Protein AF-Q44945-F1 (afdb_monomer_lite)

pLDDT: mean 70.57, std 21.43, range [31.69, 97.5]

Sequence (206 aa):
DLELIQFEILVESLKEILAEKSEINQLKSDLINYLQINDFEDQFKNSFKLIPKHTFDVKNEQIVSCYQDGIPQIVDIPIWWQGKPHSFGGMHTIIDDDAILEFQYDTKAIIIVLKNKSSTSIVINESHKDKYIYLQIDAEIRHSSSTEDHNKKFYLKFEKSSAKMLIASFSSQNMPTLRTPIYNGWYYVGSGKLSGGELMPILNKV

Foldseek 3Di:
DVVVVVLVVVVVVVVVPVVDDPCVVVVVVVVVVPPPPVQVCVVLVVQVVPAPPPQADPVVRFGWAAAPPGDIDTDPAYPVSVVDRSNADEEEEAECEQEDECVNFPSYAYEYEDQADQEHEYEDECVLEQHKDFGHYKYWQAQHDPNGDQKYWYWYFYPPFPDIDTQDIGGNYPDHTDIGTSGGTMWGWYWDADPVRTIGTDTHHD

Organism: Borreliella burgdorferi (NCBI:txid139)

Structure (mmCIF, N/CA/C/O backbone):
data_AF-Q44945-F1
#
_entry.id   AF-Q44945-F1
#
loop_
_atom_site.group_PDB
_atom_site.id
_atom_site.type_symbol
_atom_site.label_atom_id
_atom_site.label_alt_id
_atom_site.label_comp_id
_atom_site.label_asym_id
_atom_site.label_entity_id
_atom_site.label_seq_id
_atom_site.pdbx_PDB_ins_code
_atom_site.Cartn_x
_atom_site.Cartn_y
_atom_site.Cartn_z
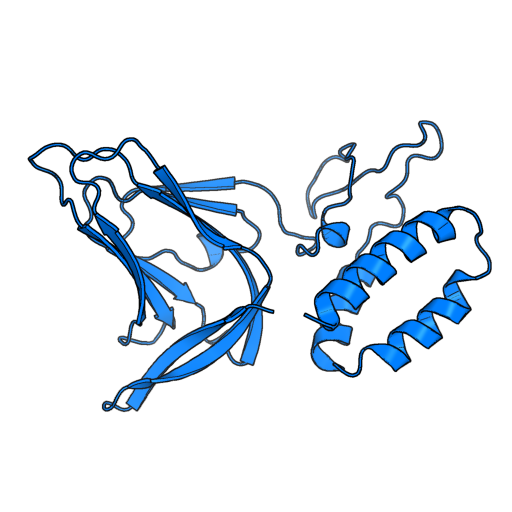_atom_site.occupancy
_atom_site.B_iso_or_equiv
_atom_site.auth_seq_id
_atom_site.auth_comp_id
_atom_site.auth_asym_id
_atom_site.auth_atom_id
_atom_site.pdbx_PDB_model_num
ATOM 1 N N . ASP A 1 1 ? -18.312 -13.767 -1.829 1.00 46.91 1 ASP A N 1
ATOM 2 C CA . ASP A 1 1 ? -19.402 -13.514 -2.802 1.00 46.91 1 ASP A CA 1
ATOM 3 C C . ASP A 1 1 ? -20.761 -13.191 -2.195 1.00 46.91 1 ASP A C 1
ATOM 5 O O . ASP A 1 1 ? -21.424 -12.313 -2.726 1.00 46.91 1 ASP A O 1
ATOM 9 N N . LEU A 1 2 ? -21.173 -13.799 -1.075 1.00 31.69 2 LEU A N 1
ATOM 10 C CA . LEU A 1 2 ? -22.412 -13.415 -0.374 1.00 31.69 2 LEU A CA 1
ATOM 11 C C . LEU A 1 2 ? -22.344 -11.994 0.229 1.00 31.69 2 LEU A C 1
ATOM 13 O O . LEU A 1 2 ? -23.310 -11.244 0.162 1.00 31.69 2 LEU A O 1
ATOM 17 N N . GLU A 1 3 ? -21.181 -11.610 0.757 1.00 38.91 3 GLU A N 1
ATOM 18 C CA . GLU A 1 3 ? -20.931 -10.300 1.385 1.00 38.91 3 GLU A CA 1
ATOM 19 C C . GLU A 1 3 ? -20.969 -9.140 0.379 1.00 38.91 3 GLU A C 1
ATOM 21 O O . GLU A 1 3 ? -21.424 -8.047 0.702 1.00 38.91 3 GLU A O 1
ATOM 26 N N . LEU A 1 4 ? -20.558 -9.389 -0.870 1.00 37.72 4 LEU A N 1
ATOM 27 C CA . LEU A 1 4 ? -20.591 -8.392 -1.942 1.00 37.72 4 LEU A CA 1
ATOM 28 C C . LEU A 1 4 ? -22.036 -8.096 -2.371 1.00 37.72 4 LEU A C 1
ATOM 30 O O . LEU A 1 4 ? -22.420 -6.941 -2.511 1.00 37.72 4 LEU A O 1
ATOM 34 N N . ILE A 1 5 ? -22.856 -9.145 -2.481 1.00 39.12 5 ILE A N 1
ATOM 35 C CA . ILE A 1 5 ? -24.295 -9.035 -2.753 1.00 39.12 5 ILE A CA 1
ATOM 36 C C . ILE A 1 5 ? -25.001 -8.314 -1.594 1.00 39.12 5 ILE A C 1
ATOM 38 O O . ILE A 1 5 ? -25.858 -7.466 -1.823 1.00 39.12 5 ILE A O 1
ATOM 42 N N . GLN A 1 6 ? -24.617 -8.597 -0.346 1.00 39.69 6 GLN A N 1
ATOM 43 C CA . GLN A 1 6 ? -25.146 -7.899 0.831 1.00 39.69 6 GLN A CA 1
ATOM 44 C C . GLN A 1 6 ? -24.761 -6.412 0.851 1.00 39.69 6 GLN A C 1
ATOM 46 O O . GLN A 1 6 ? -25.576 -5.577 1.241 1.00 39.69 6 GLN A O 1
ATOM 51 N N . PHE A 1 7 ? -23.557 -6.066 0.387 1.00 43.78 7 PHE A N 1
ATOM 52 C CA . PHE A 1 7 ? -23.105 -4.682 0.263 1.00 43.78 7 PHE A CA 1
ATOM 53 C C . PHE A 1 7 ? -23.825 -3.925 -0.863 1.00 43.78 7 PHE A C 1
ATOM 55 O O . PHE A 1 7 ? -24.234 -2.783 -0.672 1.00 43.78 7 PHE A O 1
ATOM 62 N N . GLU A 1 8 ? -24.041 -4.553 -2.019 1.00 41.50 8 GLU A N 1
ATOM 63 C CA . GLU A 1 8 ? -24.799 -3.945 -3.121 1.00 41.50 8 GLU A CA 1
ATOM 64 C C . GLU A 1 8 ? -26.272 -3.724 -2.750 1.00 41.50 8 GLU A C 1
ATOM 66 O O . GLU A 1 8 ? -26.811 -2.647 -3.001 1.00 41.50 8 GLU A O 1
ATOM 71 N N . ILE A 1 9 ? -26.897 -4.689 -2.063 1.00 43.78 9 ILE A N 1
ATOM 72 C CA . ILE A 1 9 ? -28.254 -4.543 -1.517 1.00 43.78 9 ILE A CA 1
ATOM 73 C C . ILE A 1 9 ? -28.304 -3.391 -0.505 1.00 43.78 9 ILE A C 1
ATOM 75 O O . ILE A 1 9 ? -29.214 -2.571 -0.564 1.00 43.78 9 ILE A O 1
ATOM 79 N N . LEU A 1 10 ? -27.303 -3.269 0.376 1.00 46.97 10 LEU A N 1
ATOM 80 C CA . LEU A 1 10 ? -27.202 -2.164 1.332 1.00 46.97 10 LEU A CA 1
ATOM 81 C C . LEU A 1 10 ? -27.137 -0.797 0.634 1.00 46.97 10 LEU A C 1
ATOM 83 O O . LEU A 1 10 ? -27.806 0.144 1.058 1.00 46.97 10 LEU A O 1
ATOM 87 N N . VAL A 1 11 ? -26.347 -0.681 -0.434 1.00 45.44 11 VAL A N 1
ATOM 88 C CA . VAL A 1 11 ? -26.201 0.561 -1.206 1.00 45.44 11 VAL A CA 1
ATOM 89 C C . VAL A 1 11 ? -27.502 0.935 -1.920 1.00 45.44 11 VAL A C 1
ATOM 91 O O . VAL A 1 11 ? -27.881 2.105 -1.891 1.00 45.44 11 VAL A O 1
ATOM 94 N N . GLU A 1 12 ? -28.206 -0.024 -2.523 1.00 45.00 12 GLU A N 1
ATOM 95 C CA . GLU A 1 12 ? -29.500 0.230 -3.174 1.00 45.00 12 GLU A CA 1
ATOM 96 C C . GLU A 1 12 ? -30.602 0.574 -2.163 1.00 45.00 12 GLU A C 1
ATOM 98 O O . GLU A 1 12 ? -31.330 1.547 -2.359 1.00 45.00 12 GLU A O 1
ATOM 103 N N . SER A 1 13 ? -30.662 -0.114 -1.019 1.00 40.03 13 SER A N 1
ATOM 104 C CA . SER A 1 13 ? -31.603 0.236 0.051 1.00 40.03 13 SER A CA 1
ATOM 105 C C . SER A 1 13 ? -31.338 1.639 0.608 1.00 40.03 13 SER A C 1
ATOM 107 O O . SER A 1 13 ? -32.273 2.397 0.840 1.00 40.03 13 SER A O 1
ATOM 109 N N . LEU A 1 14 ? -30.075 2.052 0.761 1.00 44.97 14 LEU A N 1
ATOM 110 C CA . LEU A 1 14 ? -29.730 3.409 1.207 1.00 44.97 14 LEU A CA 1
ATOM 111 C C . LEU A 1 14 ? -30.154 4.506 0.213 1.00 44.97 14 LEU A C 1
ATOM 113 O O . LEU A 1 14 ? -30.437 5.626 0.644 1.00 44.97 14 LEU A O 1
ATOM 117 N N . LYS A 1 15 ? -30.222 4.201 -1.092 1.00 44.22 15 LYS A N 1
ATOM 118 C CA . LYS A 1 15 ? -30.712 5.131 -2.126 1.00 44.22 15 LYS A CA 1
ATOM 119 C C . LYS A 1 15 ? -32.222 5.346 -2.039 1.00 44.22 15 LYS A C 1
ATOM 121 O O . LYS A 1 15 ? -32.659 6.488 -2.146 1.00 44.22 15 LYS A O 1
ATOM 126 N N . GLU A 1 16 ? -33.000 4.290 -1.805 1.00 38.25 16 GLU A N 1
ATOM 127 C CA . GLU A 1 16 ? -34.451 4.401 -1.573 1.00 38.25 16 GLU A CA 1
ATOM 128 C C . GLU A 1 16 ? -34.771 5.146 -0.260 1.00 38.25 16 GLU A C 1
ATOM 130 O O . GLU A 1 16 ? -35.713 5.934 -0.201 1.00 38.25 16 GLU A O 1
ATOM 135 N N . ILE A 1 17 ? -33.941 4.981 0.775 1.00 40.28 17 ILE A N 1
ATOM 136 C CA . ILE A 1 17 ? -34.159 5.515 2.136 1.00 40.28 17 ILE A CA 1
ATOM 137 C C . ILE A 1 17 ? -33.927 7.030 2.270 1.00 40.28 17 ILE A C 1
ATOM 139 O O . ILE A 1 17 ? -34.482 7.663 3.172 1.00 40.28 17 ILE A O 1
ATOM 143 N N . LEU A 1 18 ? -33.160 7.663 1.377 1.00 44.12 18 LEU A N 1
ATOM 144 C CA . LEU A 1 18 ? -33.017 9.128 1.365 1.00 44.12 18 LEU A CA 1
ATOM 145 C C . LEU A 1 18 ? -34.342 9.869 1.084 1.00 44.12 18 LEU A C 1
ATOM 147 O O . LEU A 1 18 ? -34.392 11.090 1.242 1.00 44.12 18 LEU A O 1
ATOM 151 N N . ALA A 1 19 ? -35.4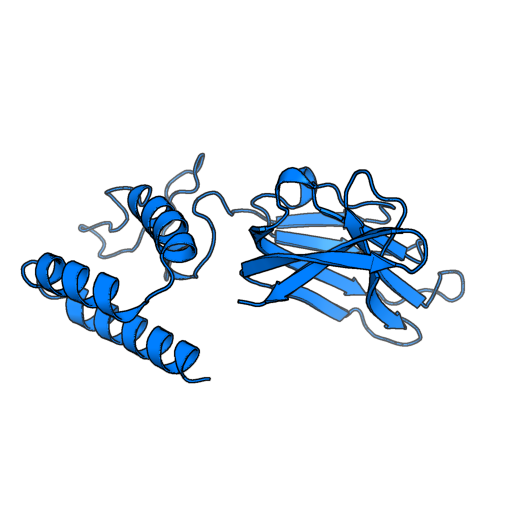10 9.147 0.731 1.00 44.66 19 ALA A N 1
ATOM 152 C CA . ALA A 1 19 ? -36.743 9.701 0.560 1.00 44.66 19 ALA A CA 1
ATOM 153 C C . ALA A 1 19 ? -37.463 10.031 1.887 1.00 44.66 19 ALA A C 1
ATOM 155 O O . ALA A 1 19 ? -38.164 11.041 1.920 1.00 44.66 19 ALA A O 1
ATOM 156 N N . GLU A 1 20 ? -37.298 9.281 2.995 1.00 43.31 20 GLU A N 1
ATOM 157 C CA . GLU A 1 20 ? -38.118 9.510 4.205 1.00 43.31 20 GLU A CA 1
ATOM 158 C C . GLU A 1 20 ? -37.404 9.297 5.562 1.00 43.31 20 GLU A C 1
ATOM 160 O O . GLU A 1 20 ? -36.807 8.276 5.890 1.00 43.31 20 GLU A O 1
ATOM 165 N N . LYS A 1 21 ? -37.505 10.319 6.419 1.00 48.00 21 LYS A N 1
ATOM 166 C CA . LYS A 1 21 ? -36.660 10.575 7.604 1.00 48.00 21 LYS A CA 1
ATOM 167 C C . LYS A 1 21 ? -36.912 9.673 8.829 1.00 48.00 21 LYS A C 1
ATOM 169 O O . LYS A 1 21 ? -36.169 9.781 9.803 1.00 48.00 21 LYS A O 1
ATOM 174 N N . SER A 1 22 ? -37.969 8.854 8.842 1.00 46.38 22 SER A N 1
ATOM 175 C CA . SER A 1 22 ? -38.450 8.170 10.063 1.00 46.38 22 SER A CA 1
ATOM 176 C C . SER A 1 22 ? -37.987 6.713 10.221 1.00 46.38 22 SER A C 1
ATOM 178 O O . SER A 1 22 ? -37.923 6.216 11.344 1.00 46.38 22 SER A O 1
ATOM 180 N N . GLU A 1 23 ? -37.544 6.065 9.142 1.00 47.75 23 GLU A N 1
ATOM 181 C CA . GLU A 1 23 ? -37.146 4.645 9.131 1.00 47.75 23 GLU A CA 1
ATOM 182 C C . GLU A 1 23 ? -35.669 4.416 9.512 1.00 47.75 23 GLU A C 1
ATOM 184 O O . GLU A 1 23 ? -35.261 3.314 9.880 1.00 47.75 23 GLU A O 1
ATOM 189 N N . ILE A 1 24 ? -34.869 5.489 9.531 1.00 45.22 24 ILE A N 1
ATOM 190 C CA . ILE A 1 24 ? -33.411 5.473 9.743 1.00 45.22 24 ILE A CA 1
ATOM 191 C C . ILE A 1 24 ? -33.006 4.836 11.082 1.00 45.22 24 ILE A C 1
ATOM 193 O O . ILE A 1 24 ? -31.988 4.150 11.159 1.00 45.22 24 ILE A O 1
ATOM 197 N N . ASN A 1 25 ? -33.771 5.054 12.155 1.00 43.69 25 ASN A N 1
ATOM 198 C CA . ASN A 1 25 ? -33.395 4.561 13.486 1.00 43.69 25 ASN A CA 1
ATOM 199 C C . ASN A 1 25 ? -33.701 3.070 13.684 1.00 43.69 25 ASN A C 1
ATOM 201 O O . ASN A 1 25 ? -32.955 2.399 14.395 1.00 43.69 25 ASN A O 1
ATOM 205 N N . GLN A 1 26 ? -34.751 2.557 13.039 1.00 46.88 26 GLN A N 1
ATOM 206 C CA . GLN A 1 26 ? -35.113 1.140 13.087 1.00 46.88 26 GLN A CA 1
ATOM 207 C C . GLN A 1 26 ? -34.113 0.320 12.260 1.00 46.88 26 GLN A C 1
ATOM 209 O O . GLN A 1 26 ? -33.515 -0.631 12.755 1.00 46.88 26 GLN A O 1
ATOM 214 N N . LEU A 1 27 ? -33.800 0.802 11.056 1.00 44.12 27 LEU A N 1
ATOM 215 C CA . LEU A 1 27 ? -32.868 0.148 10.142 1.00 44.12 27 LEU A CA 1
ATOM 216 C C . LEU A 1 27 ? -31.423 0.148 10.664 1.00 44.12 27 LEU A C 1
ATOM 218 O O . LEU A 1 27 ? -30.682 -0.813 10.474 1.00 44.12 27 LEU A O 1
ATOM 222 N N . LYS A 1 28 ? -31.024 1.198 11.395 1.00 42.94 28 LYS A N 1
ATOM 223 C CA . LYS A 1 28 ? -29.736 1.248 12.103 1.00 42.94 28 LYS A CA 1
ATOM 224 C C . LYS A 1 28 ? -29.620 0.152 13.165 1.00 42.94 28 LYS A C 1
ATOM 226 O O . LYS A 1 28 ? -28.525 -0.350 13.374 1.00 42.94 28 LYS A O 1
ATOM 231 N N . SER A 1 29 ? -30.721 -0.230 13.812 1.00 47.56 29 SER A N 1
ATOM 232 C CA . SER A 1 29 ? -30.749 -1.351 14.756 1.00 47.56 29 SER A CA 1
ATOM 233 C C . SER A 1 29 ? -30.653 -2.705 14.042 1.00 47.56 29 SER A C 1
ATOM 235 O O . SER A 1 29 ? -29.992 -3.613 14.540 1.00 47.56 29 SER A O 1
ATOM 237 N N . ASP A 1 30 ? -31.268 -2.830 12.867 1.00 45.78 30 ASP A N 1
ATOM 238 C CA . ASP A 1 30 ? -31.318 -4.085 12.109 1.00 45.78 30 ASP A CA 1
ATOM 239 C C . ASP A 1 30 ? -30.000 -4.377 11.371 1.00 45.78 30 ASP A C 1
ATOM 241 O O . ASP A 1 30 ? -29.534 -5.516 11.358 1.00 45.78 30 ASP A O 1
ATOM 245 N N . LEU A 1 31 ? -29.326 -3.339 10.861 1.00 42.50 31 LEU A N 1
ATOM 246 C CA . LEU A 1 31 ? -27.991 -3.431 10.254 1.00 42.50 31 LEU A CA 1
ATOM 247 C C . LEU A 1 31 ? -26.907 -3.868 11.241 1.00 42.50 31 LEU A C 1
ATOM 249 O O . LEU A 1 31 ? -26.040 -4.665 10.889 1.00 42.50 31 LEU A O 1
ATOM 253 N N . ILE A 1 32 ? -26.984 -3.376 12.481 1.00 43.00 32 ILE A N 1
ATOM 254 C CA . ILE A 1 32 ? -26.061 -3.750 13.562 1.00 43.00 32 ILE A CA 1
ATOM 255 C C . ILE A 1 32 ? -26.173 -5.246 13.881 1.00 43.00 32 ILE A C 1
ATOM 257 O O . ILE A 1 32 ? -25.176 -5.912 14.146 1.00 43.00 32 ILE A O 1
ATOM 261 N N . ASN A 1 33 ? -27.382 -5.803 13.802 1.00 45.22 33 ASN A N 1
ATOM 262 C CA . ASN A 1 33 ? -27.612 -7.219 14.078 1.00 45.22 33 ASN A CA 1
ATOM 263 C C . ASN A 1 33 ? -27.180 -8.147 12.930 1.00 45.22 33 ASN A C 1
ATOM 265 O O . ASN A 1 33 ? -26.868 -9.310 13.186 1.00 45.22 33 ASN A O 1
ATOM 269 N N . TYR A 1 34 ? -27.151 -7.664 11.683 1.00 40.25 34 TYR A N 1
ATOM 270 C CA . TYR A 1 34 ? -26.884 -8.502 10.507 1.00 40.25 34 TYR A CA 1
ATOM 271 C C . TYR A 1 34 ? -25.389 -8.721 10.224 1.00 40.25 34 TYR A C 1
ATOM 273 O O . TYR A 1 34 ? -25.026 -9.729 9.623 1.00 40.25 34 TYR A O 1
ATOM 281 N N . LEU A 1 35 ? -24.519 -7.797 10.648 1.00 41.28 35 LEU A N 1
ATOM 282 C CA . LEU A 1 35 ? -23.123 -7.764 10.200 1.00 41.28 35 LEU A CA 1
ATOM 283 C C . LEU A 1 35 ? -22.114 -8.523 11.074 1.00 41.28 35 LEU A C 1
ATOM 285 O O . LEU A 1 35 ? -20.990 -8.635 10.620 1.00 41.28 35 LEU A O 1
ATOM 289 N N . GLN A 1 36 ? -22.459 -9.035 12.268 1.00 45.59 36 GLN A N 1
ATOM 290 C CA . GLN A 1 36 ? -21.619 -9.860 13.185 1.00 45.59 36 GLN A CA 1
ATOM 291 C C . GLN A 1 36 ? -20.068 -9.719 13.098 1.00 45.59 36 GLN A C 1
ATOM 293 O O . GLN A 1 36 ? -19.338 -10.693 13.273 1.00 45.59 36 GLN A O 1
ATOM 298 N N . ILE A 1 37 ? -19.521 -8.519 12.880 1.00 44.25 37 ILE A N 1
ATOM 2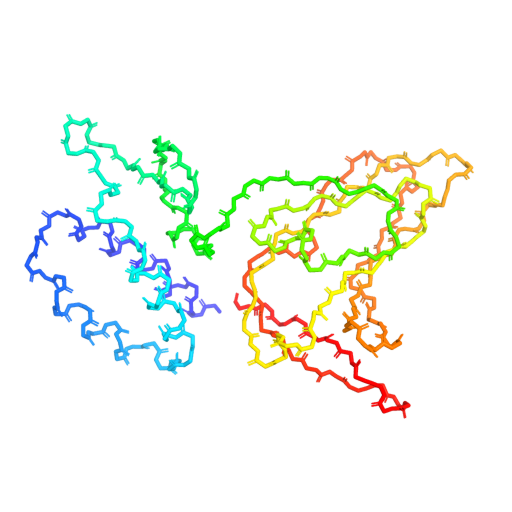99 C CA . ILE A 1 37 ? -18.073 -8.249 12.837 1.00 44.25 37 ILE A CA 1
ATOM 300 C C . ILE A 1 37 ? -17.815 -7.056 13.757 1.00 44.25 37 ILE A C 1
ATOM 302 O O . ILE A 1 37 ? -17.580 -5.940 13.305 1.00 44.25 37 ILE A O 1
ATOM 306 N N . ASN A 1 38 ? -17.902 -7.283 15.068 1.00 42.97 38 ASN A N 1
ATOM 307 C CA . ASN A 1 38 ? -17.909 -6.220 16.083 1.00 42.97 38 ASN A CA 1
ATOM 308 C C . ASN A 1 38 ? -16.714 -5.237 15.970 1.00 42.97 38 ASN A C 1
ATOM 310 O O . ASN A 1 38 ? -16.887 -4.042 16.191 1.00 42.97 38 ASN A O 1
ATOM 314 N N . ASP A 1 39 ? -15.529 -5.697 15.547 1.00 44.22 39 ASP A N 1
ATOM 315 C CA . ASP A 1 39 ? -14.329 -4.844 15.438 1.00 44.22 39 ASP A CA 1
ATOM 316 C C . ASP A 1 39 ? -14.271 -3.994 14.154 1.00 44.22 39 ASP A C 1
ATOM 318 O O . ASP A 1 39 ? -13.845 -2.835 14.190 1.00 44.22 39 ASP A O 1
ATOM 322 N N . PHE A 1 40 ? -14.717 -4.538 13.013 1.00 44.28 40 PHE A N 1
ATOM 323 C CA . PHE A 1 40 ? -14.882 -3.751 11.782 1.00 44.28 40 PHE A CA 1
ATOM 324 C C . PHE A 1 40 ? -16.012 -2.744 11.967 1.00 44.28 40 PHE A C 1
ATOM 326 O O . PHE A 1 40 ? -15.904 -1.595 11.553 1.00 44.28 40 PHE A O 1
ATOM 333 N N . GLU A 1 41 ? -17.072 -3.163 12.651 1.00 42.00 41 GLU A N 1
ATOM 334 C CA . GLU A 1 41 ? -18.252 -2.361 12.893 1.00 42.00 41 GLU A CA 1
ATOM 335 C C . GLU A 1 41 ? -17.939 -1.117 13.731 1.00 42.00 41 GLU A C 1
ATOM 337 O O . GLU A 1 41 ? -18.412 -0.042 13.384 1.00 42.00 41 GLU A O 1
ATOM 342 N N . ASP A 1 42 ? -17.095 -1.193 14.761 1.00 46.59 42 ASP A N 1
ATOM 343 C CA . ASP A 1 42 ? -16.721 -0.015 15.554 1.00 46.59 42 ASP A CA 1
ATOM 344 C C . ASP A 1 42 ? -15.825 0.971 14.788 1.00 46.59 42 ASP A C 1
ATOM 346 O O . ASP A 1 42 ? -16.015 2.188 14.891 1.00 46.59 42 ASP A O 1
ATOM 350 N N . GLN A 1 43 ? -14.888 0.490 13.967 1.00 47.22 43 GLN A N 1
ATOM 351 C CA . GLN A 1 43 ? -14.041 1.355 13.130 1.00 47.22 43 GLN A CA 1
ATOM 352 C C . GLN A 1 43 ? -14.821 1.964 11.954 1.00 47.22 43 GLN A C 1
ATOM 354 O O . GLN A 1 43 ? -14.690 3.159 11.663 1.00 47.22 43 GLN A O 1
ATOM 359 N N . PHE A 1 44 ? -15.701 1.178 11.335 1.00 45.66 44 PHE A N 1
ATOM 360 C CA . PHE A 1 44 ? -16.630 1.621 10.301 1.00 45.66 44 PHE A CA 1
ATOM 361 C C . PHE A 1 44 ? -17.646 2.623 10.875 1.00 45.66 44 PHE A C 1
ATOM 363 O O . PHE A 1 44 ? -17.770 3.737 10.368 1.00 45.66 44 PHE A O 1
ATOM 370 N N . LYS A 1 45 ? -18.289 2.322 12.014 1.00 41.78 45 LYS A N 1
ATOM 371 C CA . LYS A 1 45 ? -19.189 3.244 12.737 1.00 41.78 45 LYS A CA 1
ATOM 372 C C . LYS A 1 45 ? -18.476 4.526 13.148 1.00 41.78 45 LYS A C 1
ATOM 374 O O . LYS A 1 45 ? -19.070 5.596 13.040 1.00 41.78 45 LYS A O 1
ATOM 379 N N . ASN A 1 46 ? -17.232 4.460 13.622 1.00 44.81 46 ASN A N 1
ATOM 380 C CA . ASN A 1 46 ? -16.470 5.657 13.985 1.00 44.81 46 ASN A CA 1
ATOM 381 C C . ASN A 1 46 ? -16.104 6.499 12.754 1.00 44.81 46 ASN A C 1
ATOM 383 O O . ASN A 1 46 ? -16.153 7.725 12.838 1.00 44.81 46 ASN A O 1
ATOM 387 N N . SER A 1 47 ? -15.866 5.870 11.600 1.00 39.97 47 SER A N 1
ATOM 388 C CA . SER A 1 47 ? -15.714 6.573 10.318 1.00 39.97 47 SER A CA 1
ATOM 389 C C . SER A 1 47 ? -17.014 7.279 9.898 1.00 39.97 47 SER A C 1
ATOM 391 O O . SER A 1 47 ? -16.973 8.415 9.431 1.00 39.97 47 SER A O 1
ATOM 393 N N . PHE A 1 48 ? -18.180 6.671 10.159 1.00 38.50 48 PHE A N 1
ATOM 394 C CA . PHE A 1 48 ? -19.497 7.278 9.909 1.00 38.50 48 PHE A CA 1
ATOM 395 C C . PHE A 1 48 ? -19.897 8.362 10.932 1.00 38.50 48 PHE A C 1
ATOM 397 O O . PHE A 1 48 ? -20.594 9.312 10.580 1.00 38.50 48 PHE A O 1
ATOM 404 N N . LYS A 1 49 ? -19.455 8.281 12.196 1.00 36.84 49 LYS A N 1
ATOM 405 C CA . LYS A 1 49 ? -19.691 9.332 13.215 1.00 36.84 49 LYS A CA 1
ATOM 406 C C . LYS A 1 49 ? -18.989 10.653 12.885 1.00 36.84 49 LYS A C 1
ATOM 408 O O . LYS A 1 49 ? -19.388 11.689 13.413 1.00 36.84 49 LYS A O 1
ATOM 413 N N . LEU A 1 50 ? -17.959 10.605 12.042 1.00 39.78 50 LEU A N 1
ATOM 414 C CA . LEU A 1 50 ? -17.207 11.767 11.573 1.00 39.78 50 LEU A CA 1
ATOM 415 C C . LEU A 1 50 ? -17.777 12.373 10.285 1.00 39.78 50 LEU A C 1
ATOM 417 O O . LEU A 1 50 ? -17.256 13.391 9.841 1.00 39.78 50 LEU A O 1
ATOM 421 N N . ILE A 1 51 ? -18.845 11.799 9.710 1.00 43.69 51 ILE A N 1
ATOM 422 C CA . ILE A 1 51 ? -19.532 12.389 8.557 1.00 43.69 51 ILE A CA 1
ATOM 423 C C . ILE A 1 51 ? -19.963 13.807 8.941 1.00 43.69 51 ILE A C 1
ATOM 425 O O . ILE A 1 51 ? -20.742 13.974 9.889 1.00 43.69 51 ILE A O 1
ATOM 429 N N . PRO A 1 52 ? -19.481 14.842 8.233 1.00 45.31 52 PRO A N 1
ATOM 430 C CA . PRO A 1 52 ? -19.914 16.201 8.486 1.00 45.31 52 PRO A CA 1
ATOM 431 C C . PRO A 1 52 ? -21.442 16.261 8.394 1.00 45.31 52 PRO A C 1
ATOM 433 O O . PRO A 1 52 ? -22.041 15.732 7.460 1.00 45.31 52 PRO A O 1
ATOM 436 N N . LYS A 1 53 ? -22.101 16.933 9.343 1.00 44.47 53 LYS A N 1
ATOM 437 C CA . LYS A 1 53 ? -23.572 17.086 9.372 1.00 44.47 53 LYS A CA 1
ATOM 438 C C . LYS A 1 53 ? -24.158 17.799 8.133 1.00 44.47 53 LYS A C 1
ATOM 440 O O . LYS A 1 53 ? -25.372 17.953 8.045 1.00 44.47 53 LYS A O 1
ATOM 445 N N . HIS A 1 54 ? -23.316 18.237 7.196 1.00 47.50 54 HIS A N 1
ATOM 446 C CA . HIS A 1 54 ? -23.646 19.077 6.046 1.00 47.50 54 HIS A CA 1
ATOM 447 C C . HIS A 1 54 ? -23.055 18.506 4.754 1.00 47.50 54 HIS A C 1
ATOM 449 O O . HIS A 1 54 ? -22.254 19.149 4.086 1.00 47.50 54 HIS A O 1
ATOM 455 N N . THR A 1 55 ? -23.421 17.270 4.431 1.00 50.66 55 THR A N 1
ATOM 456 C CA . THR A 1 55 ? -22.962 16.570 3.219 1.00 50.66 55 THR A CA 1
ATOM 457 C C . THR A 1 55 ? -23.966 16.633 2.079 1.00 50.66 55 THR A C 1
ATOM 459 O O . THR A 1 55 ? -23.765 16.026 1.034 1.00 50.66 55 THR A O 1
ATOM 462 N N . PHE A 1 56 ? -25.026 17.420 2.265 1.00 49.22 56 PHE A N 1
ATOM 463 C CA . PHE A 1 56 ? -26.038 17.703 1.265 1.00 49.22 56 PHE A CA 1
ATOM 464 C C . PHE A 1 56 ? -26.357 19.202 1.275 1.00 49.22 56 PHE A C 1
ATOM 466 O O . PHE A 1 56 ? -26.830 19.742 2.280 1.00 49.22 56 PHE A O 1
ATOM 473 N N . ASP A 1 57 ? -26.074 19.879 0.167 1.00 45.59 57 ASP A N 1
ATOM 474 C CA . ASP A 1 57 ? -26.558 21.223 -0.111 1.00 45.59 57 ASP A CA 1
ATOM 475 C C . ASP A 1 57 ? -28.026 21.132 -0.534 1.00 45.59 57 ASP A C 1
ATOM 477 O O . ASP A 1 57 ? -28.354 20.884 -1.693 1.00 45.59 57 ASP A O 1
ATOM 481 N N . VAL A 1 58 ? -28.915 21.353 0.434 1.00 47.94 58 VAL A N 1
ATOM 482 C CA . VAL A 1 58 ? -30.375 21.313 0.255 1.00 47.94 58 VAL A CA 1
ATOM 483 C C . VAL A 1 58 ? -30.857 22.323 -0.792 1.00 47.94 58 VAL A C 1
ATOM 485 O O . VAL A 1 58 ? -31.907 22.124 -1.391 1.00 47.94 58 VAL A O 1
ATOM 488 N N . LYS A 1 59 ? -30.119 23.417 -1.020 1.00 48.50 59 LYS A N 1
ATOM 489 C CA . LYS A 1 59 ? -30.540 24.480 -1.939 1.00 48.50 59 LYS A CA 1
ATOM 490 C C . LYS A 1 59 ? -30.293 24.111 -3.399 1.00 48.50 59 LYS A C 1
ATOM 492 O O . LYS A 1 59 ? -31.060 24.531 -4.260 1.00 48.50 59 LYS A O 1
ATOM 497 N N . ASN A 1 60 ? -29.222 23.368 -3.657 1.00 49.22 60 ASN A N 1
ATOM 498 C CA . ASN A 1 60 ? -28.812 22.967 -5.002 1.00 49.22 60 ASN A CA 1
ATOM 499 C C . ASN A 1 60 ? -29.004 21.463 -5.262 1.00 49.22 60 ASN A C 1
ATOM 501 O O . ASN A 1 60 ? -28.645 21.000 -6.339 1.00 49.22 60 ASN A O 1
ATOM 505 N N . GLU A 1 61 ? -29.546 20.721 -4.288 1.00 48.97 61 GLU A N 1
ATOM 506 C CA . GLU A 1 61 ? -29.735 19.262 -4.317 1.00 48.97 61 GLU A CA 1
ATOM 507 C C . GLU A 1 61 ? -28.436 18.491 -4.614 1.00 48.97 61 GLU A C 1
ATOM 509 O O . GLU A 1 61 ? -28.412 17.519 -5.364 1.00 48.97 61 GLU A O 1
ATOM 514 N N . GLN A 1 62 ? -27.324 18.942 -4.032 1.00 45.88 62 GLN A N 1
ATOM 515 C CA . GLN A 1 62 ? -25.987 18.425 -4.332 1.00 45.88 62 GLN A CA 1
ATOM 516 C C . GLN A 1 62 ? -25.341 17.781 -3.115 1.00 45.88 62 GLN A C 1
ATOM 518 O O . GLN A 1 62 ? -25.427 18.292 -2.001 1.00 45.88 62 GLN A O 1
ATOM 523 N N . ILE A 1 63 ? -24.631 16.677 -3.332 1.00 50.31 63 ILE A N 1
ATOM 524 C CA . ILE A 1 63 ? -23.809 16.059 -2.298 1.00 50.31 63 ILE A CA 1
ATOM 525 C C . ILE A 1 63 ? -22.483 16.817 -2.196 1.00 50.31 63 ILE A C 1
ATOM 527 O O . ILE A 1 63 ? -21.825 17.106 -3.195 1.00 50.31 63 ILE A O 1
ATOM 531 N N . VAL A 1 64 ? -22.078 17.125 -0.967 1.00 49.41 64 VAL A N 1
ATOM 532 C CA . VAL A 1 64 ? -20.860 17.873 -0.663 1.00 49.41 64 VAL A CA 1
ATOM 533 C C . VAL A 1 64 ? -19.959 17.027 0.234 1.00 49.41 64 VAL A C 1
ATOM 535 O O . VAL A 1 64 ? -20.392 16.529 1.271 1.00 49.41 64 VAL A O 1
ATOM 538 N N . SER A 1 65 ? -18.696 16.856 -0.152 1.00 54.56 65 SER A N 1
ATOM 539 C CA . SER A 1 65 ? -17.681 16.165 0.648 1.00 54.56 65 SER A CA 1
ATOM 540 C C . SER A 1 65 ? -16.626 17.158 1.120 1.00 54.56 65 SER A C 1
ATOM 542 O O . SER A 1 65 ? -16.106 17.949 0.331 1.00 54.56 65 SER A O 1
ATOM 544 N N . CYS A 1 66 ? -16.286 17.096 2.407 1.00 48.16 66 CYS A N 1
ATOM 545 C CA . CYS A 1 66 ? -15.183 17.853 2.988 1.00 48.16 66 CYS A CA 1
ATOM 546 C C . CYS A 1 66 ? -14.078 16.872 3.376 1.00 48.16 66 CYS A C 1
ATOM 548 O O . CYS A 1 66 ? -14.318 15.951 4.153 1.00 48.16 66 CYS A O 1
ATOM 550 N N . TYR A 1 67 ? -12.872 17.072 2.850 1.00 53.28 67 TYR A N 1
ATOM 551 C CA . TYR A 1 67 ? -11.680 16.452 3.428 1.00 53.28 67 TYR A CA 1
ATOM 552 C C . TYR A 1 67 ? -11.427 17.064 4.814 1.00 53.28 67 TYR A C 1
ATOM 554 O O . TYR A 1 67 ? -11.888 18.173 5.086 1.00 53.28 67 TYR A O 1
ATOM 562 N N . GLN A 1 68 ? -10.682 16.369 5.679 1.00 42.81 68 GLN A N 1
ATOM 563 C CA . GLN A 1 68 ? -10.431 16.789 7.067 1.00 42.81 68 GLN A CA 1
ATOM 564 C C . GLN A 1 68 ? -9.871 18.229 7.188 1.00 42.81 68 GLN A C 1
ATOM 566 O O . GLN A 1 68 ? -10.151 18.891 8.182 1.00 42.81 68 GLN A O 1
ATOM 571 N N . ASP A 1 69 ? -9.218 18.734 6.129 1.00 43.06 69 ASP A N 1
ATOM 572 C CA . ASP A 1 69 ? -8.676 20.100 6.011 1.00 43.06 69 ASP A CA 1
ATOM 573 C C . ASP A 1 69 ? -9.208 20.889 4.783 1.00 43.06 69 ASP A C 1
ATOM 575 O O . ASP A 1 69 ? -8.591 21.856 4.333 1.00 43.06 69 ASP A O 1
ATOM 579 N N . GLY A 1 70 ? -10.315 20.459 4.164 1.00 46.66 70 GLY A N 1
ATOM 580 C CA . GLY A 1 70 ? -10.683 20.860 2.800 1.00 46.66 70 GLY A CA 1
ATOM 581 C C . GLY A 1 70 ? -11.917 21.752 2.656 1.00 46.66 70 GLY A C 1
ATOM 582 O O . GLY A 1 70 ? -12.959 21.513 3.263 1.00 46.66 70 GLY A O 1
ATOM 583 N N . ILE A 1 71 ? -11.801 22.727 1.745 1.00 47.78 71 ILE A N 1
ATOM 584 C CA . ILE A 1 71 ? -12.907 23.479 1.131 1.00 47.78 71 ILE A CA 1
ATOM 585 C C . ILE A 1 71 ? -13.976 22.483 0.638 1.00 47.78 71 ILE A C 1
ATOM 587 O O . ILE A 1 71 ? -13.605 21.499 -0.008 1.00 47.78 71 ILE A O 1
ATOM 591 N N . PRO A 1 72 ? -15.274 22.722 0.899 1.00 56.09 72 PRO A N 1
ATOM 592 C CA . PRO A 1 72 ? -16.341 21.831 0.454 1.00 56.09 72 PRO A CA 1
ATOM 593 C C . PRO A 1 72 ? -16.306 21.613 -1.066 1.00 56.09 72 PRO A C 1
ATOM 595 O O . PRO A 1 72 ? -16.228 22.577 -1.828 1.00 56.09 72 PRO A O 1
ATOM 598 N N . GLN A 1 73 ? -16.367 20.354 -1.508 1.00 56.00 73 GLN A N 1
ATOM 599 C CA . GLN A 1 73 ? -16.439 19.996 -2.928 1.00 56.00 73 GLN A CA 1
ATOM 600 C C . GLN A 1 73 ? -17.759 19.300 -3.236 1.00 56.00 73 GLN A C 1
ATOM 602 O O . GLN A 1 73 ? -18.168 18.402 -2.501 1.00 56.00 73 GLN A O 1
ATOM 607 N N . ILE A 1 74 ? -18.395 19.693 -4.341 1.00 60.69 74 ILE A N 1
ATOM 608 C CA . ILE A 1 74 ? -19.533 18.960 -4.900 1.00 60.69 74 ILE A CA 1
ATOM 609 C C . ILE A 1 74 ? -18.999 17.647 -5.468 1.00 60.69 74 ILE A C 1
ATOM 611 O O . ILE A 1 74 ? -18.039 17.649 -6.241 1.00 60.69 74 ILE A O 1
ATOM 615 N N . VAL A 1 75 ? -19.600 16.536 -5.064 1.00 56.94 75 VAL A N 1
ATOM 616 C CA . VAL A 1 75 ? -19.213 15.193 -5.500 1.00 56.94 75 VAL A CA 1
ATOM 617 C C . VAL A 1 75 ? -20.455 14.380 -5.831 1.00 56.94 75 VAL A C 1
ATOM 619 O O . VAL A 1 75 ? -21.489 14.558 -5.199 1.00 56.94 75 VAL A O 1
ATOM 622 N N . ASP A 1 76 ? -20.343 13.443 -6.768 1.00 50.94 76 ASP A N 1
ATOM 623 C CA . ASP A 1 76 ? -21.455 12.539 -7.092 1.00 50.94 76 ASP A CA 1
ATOM 624 C C . ASP A 1 76 ? -21.679 11.494 -5.986 1.00 50.94 76 ASP A C 1
ATOM 626 O O . ASP A 1 76 ? -22.803 11.077 -5.721 1.00 50.94 76 ASP A O 1
ATOM 630 N N . ILE A 1 77 ? -20.596 11.067 -5.321 1.00 56.09 77 ILE A N 1
ATOM 631 C CA . ILE A 1 77 ? -20.615 10.088 -4.227 1.00 56.09 77 ILE A CA 1
ATOM 632 C C . ILE A 1 77 ? -19.619 10.541 -3.147 1.00 56.09 77 ILE A C 1
ATOM 634 O O . ILE A 1 77 ? -18.428 10.682 -3.459 1.00 56.09 77 ILE A O 1
ATOM 638 N N . PRO A 1 78 ? -20.039 10.729 -1.880 1.00 54.84 78 PRO A N 1
ATOM 639 C CA . PRO A 1 78 ? -19.127 11.100 -0.805 1.00 54.84 78 PRO A CA 1
ATOM 640 C C . PRO A 1 78 ? -18.042 10.046 -0.579 1.00 54.84 78 PRO A C 1
ATOM 642 O O . PRO A 1 78 ? -18.267 8.850 -0.749 1.00 54.84 78 PRO A O 1
ATOM 645 N N . ILE A 1 79 ? -16.857 10.466 -0.140 1.00 54.97 79 ILE A N 1
ATOM 646 C CA . ILE A 1 79 ? -15.692 9.572 -0.092 1.00 54.97 79 ILE A CA 1
ATOM 647 C C . ILE A 1 79 ? -15.855 8.392 0.886 1.00 54.97 79 ILE A C 1
ATOM 649 O O . ILE A 1 79 ? -15.415 7.282 0.595 1.00 54.97 79 ILE A O 1
ATOM 653 N N . TRP A 1 80 ? -16.572 8.586 1.998 1.00 52.94 80 TRP A N 1
ATOM 654 C CA . TRP A 1 80 ? -16.894 7.514 2.951 1.00 52.94 80 TRP A CA 1
ATOM 655 C C . TRP A 1 80 ? -17.963 6.543 2.422 1.00 52.94 80 TRP A C 1
ATOM 657 O O . TRP A 1 80 ? -18.005 5.398 2.860 1.00 52.94 80 TRP A O 1
ATOM 667 N N . TRP A 1 81 ? -18.787 6.945 1.444 1.00 53.59 81 TRP A N 1
ATOM 668 C CA . TRP A 1 81 ? -19.688 6.028 0.721 1.00 53.59 81 TRP A CA 1
ATOM 669 C C . TRP A 1 81 ? -18.952 5.171 -0.308 1.00 53.59 81 TRP A C 1
ATOM 671 O O . TRP A 1 81 ? -19.446 4.123 -0.702 1.00 53.59 81 TRP A O 1
ATOM 681 N N . GLN A 1 82 ? -17.742 5.572 -0.695 1.00 60.28 82 GLN A N 1
ATOM 682 C CA . GLN A 1 82 ? -16.847 4.757 -1.520 1.00 60.28 82 GLN A CA 1
ATOM 683 C C . GLN A 1 82 ? -16.045 3.750 -0.676 1.00 60.28 82 GLN A C 1
ATOM 685 O O . GLN A 1 82 ? -15.111 3.134 -1.184 1.00 60.28 82 GLN A O 1
ATOM 690 N N . GLY A 1 83 ? -16.356 3.623 0.621 1.00 64.38 83 GLY A N 1
ATOM 691 C CA . GLY A 1 83 ? -15.626 2.761 1.542 1.00 64.38 83 GLY A CA 1
ATOM 692 C C . GLY A 1 83 ? -14.199 3.234 1.811 1.00 64.38 83 GLY A C 1
ATOM 693 O O . GLY A 1 83 ? -13.355 2.408 2.117 1.00 64.38 83 GLY A O 1
ATOM 694 N N . LYS A 1 84 ? -13.887 4.530 1.687 1.00 72.88 84 LYS A N 1
ATOM 695 C CA . LYS A 1 84 ? -12.550 5.079 1.984 1.00 72.88 84 LYS A CA 1
ATOM 696 C C . LYS A 1 84 ? -12.523 5.758 3.362 1.00 72.88 84 LYS A C 1
ATOM 698 O O . LYS A 1 84 ? -13.567 6.239 3.810 1.00 72.88 84 LYS A O 1
ATOM 703 N N . PRO A 1 85 ? -11.358 5.855 4.031 1.00 73.62 85 PRO A N 1
ATOM 704 C CA . PRO A 1 85 ? -11.224 6.646 5.251 1.00 73.62 85 PRO A CA 1
ATOM 705 C C . PRO A 1 85 ? -11.640 8.102 5.022 1.00 73.62 85 PRO A C 1
ATOM 707 O O . PRO A 1 85 ? -11.354 8.673 3.973 1.00 73.62 85 PRO A O 1
ATOM 710 N N . HIS A 1 86 ? -12.262 8.732 6.020 1.00 64.12 86 HIS A N 1
ATOM 711 C CA . HIS A 1 86 ? -12.703 10.133 5.932 1.00 64.12 86 HIS A CA 1
ATOM 712 C C . HIS A 1 86 ? -11.552 11.110 5.623 1.00 64.12 86 HIS A C 1
ATOM 714 O O . HIS A 1 86 ? -11.733 12.104 4.925 1.00 64.12 86 HIS A O 1
ATOM 720 N N . SER A 1 87 ? -10.360 10.827 6.147 1.00 71.31 87 SER A N 1
ATOM 721 C CA . SER A 1 87 ? -9.150 11.618 5.917 1.00 71.31 87 SER A CA 1
ATOM 722 C C . SER A 1 87 ? -8.489 11.341 4.566 1.00 71.31 87 SER A C 1
ATOM 724 O O . SER A 1 87 ? -7.574 12.065 4.186 1.00 71.31 87 SER A O 1
ATOM 726 N N . PHE A 1 88 ? -8.929 10.309 3.840 1.00 75.62 88 PHE A N 1
ATOM 727 C CA . PHE A 1 88 ? -8.280 9.874 2.614 1.00 75.62 88 PHE A CA 1
ATOM 728 C C . PHE A 1 88 ? -8.494 10.902 1.505 1.00 75.62 88 PHE A C 1
ATOM 730 O O . PHE A 1 88 ? -9.627 11.172 1.130 1.00 75.62 88 PHE A O 1
ATOM 737 N N . GLY A 1 89 ? -7.428 11.466 0.950 1.00 75.69 89 GLY A N 1
ATOM 738 C CA . GLY A 1 89 ? -7.502 12.478 -0.088 1.00 75.69 89 GLY A CA 1
ATOM 739 C C . GLY A 1 89 ? -6.156 12.786 -0.727 1.00 75.69 89 GLY A C 1
ATOM 740 O O . GLY A 1 89 ? -5.108 12.765 -0.091 1.00 75.69 89 GLY A O 1
ATOM 741 N N . GLY A 1 90 ? -6.196 13.123 -2.014 1.00 79.31 90 GLY A N 1
ATOM 742 C CA . GLY A 1 90 ? -5.010 13.477 -2.787 1.00 79.31 90 GLY A CA 1
ATOM 743 C C . GLY A 1 90 ? -4.294 12.285 -3.424 1.00 79.31 90 GLY A C 1
ATOM 744 O O . GLY A 1 90 ? -4.652 11.119 -3.251 1.00 79.31 90 GLY A O 1
ATOM 745 N N . MET A 1 91 ? -3.285 12.618 -4.225 1.00 86.38 91 MET A N 1
ATOM 746 C CA . MET A 1 91 ? -2.483 11.670 -4.988 1.00 86.38 91 MET A CA 1
ATOM 747 C C . MET A 1 91 ? -1.015 12.080 -4.909 1.00 86.38 91 MET A C 1
ATOM 749 O O . MET A 1 91 ? -0.696 13.262 -5.041 1.00 86.38 91 MET A O 1
ATOM 753 N N . HIS A 1 92 ? -0.123 11.115 -4.712 1.00 90.31 92 HIS A N 1
ATOM 754 C CA . HIS A 1 92 ? 1.313 11.349 -4.652 1.00 90.31 92 HIS A CA 1
ATOM 755 C C . HIS A 1 92 ? 2.070 10.358 -5.543 1.00 90.31 92 HIS A C 1
ATO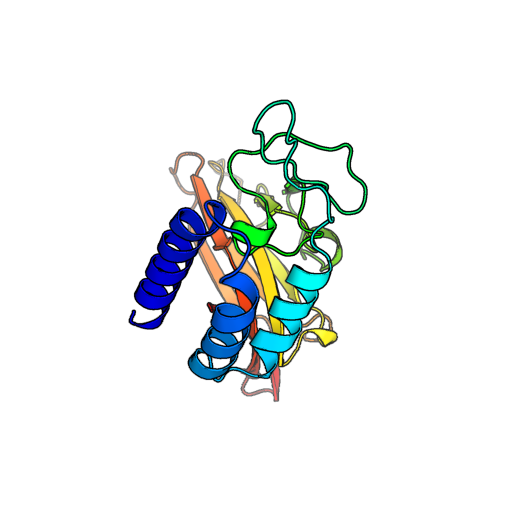M 757 O O . HIS A 1 92 ? 1.738 9.178 -5.604 1.00 90.31 92 HIS A O 1
ATOM 763 N N . THR A 1 93 ? 3.094 10.836 -6.247 1.00 95.25 93 THR A N 1
ATOM 764 C CA . THR A 1 93 ? 3.929 9.996 -7.111 1.00 95.25 93 THR A CA 1
ATOM 765 C C . THR A 1 93 ? 5.315 9.875 -6.508 1.00 95.25 93 THR A C 1
ATOM 767 O O . THR A 1 93 ? 5.977 10.887 -6.282 1.00 95.25 93 THR A O 1
ATOM 770 N N . ILE A 1 94 ? 5.765 8.640 -6.300 1.00 94.25 94 ILE A N 1
ATOM 771 C CA . ILE A 1 94 ? 7.074 8.317 -5.733 1.00 94.25 94 ILE A CA 1
ATOM 772 C C . ILE A 1 94 ? 7.933 7.688 -6.827 1.00 94.25 94 ILE A C 1
ATOM 774 O O . ILE A 1 94 ? 7.483 6.783 -7.531 1.00 94.25 94 ILE A O 1
ATOM 778 N N . ILE A 1 95 ? 9.160 8.182 -6.998 1.00 93.38 95 ILE A N 1
ATOM 779 C CA . ILE A 1 95 ? 10.057 7.781 -8.088 1.00 93.38 95 ILE A CA 1
ATOM 780 C C . ILE A 1 95 ? 11.360 7.243 -7.500 1.00 93.38 95 ILE A C 1
ATOM 782 O O . ILE A 1 95 ? 12.037 7.964 -6.777 1.00 93.38 95 ILE A O 1
ATOM 786 N N . ASP A 1 96 ? 11.726 6.012 -7.869 1.00 89.62 96 ASP A N 1
ATOM 787 C CA . ASP A 1 96 ? 13.012 5.379 -7.534 1.00 89.62 96 ASP A CA 1
ATOM 788 C C . ASP A 1 96 ? 13.371 5.403 -6.034 1.00 89.62 96 ASP A C 1
ATOM 790 O O . ASP A 1 96 ? 14.538 5.526 -5.656 1.00 89.62 96 ASP A O 1
ATOM 794 N N . ASP A 1 97 ? 12.381 5.225 -5.161 1.00 93.62 97 ASP A N 1
ATOM 795 C CA . ASP A 1 97 ? 12.605 5.097 -3.719 1.00 93.62 97 ASP A CA 1
ATOM 796 C C . ASP A 1 97 ? 12.832 3.627 -3.315 1.00 93.62 97 ASP A C 1
ATOM 798 O O . ASP A 1 97 ? 12.203 2.719 -3.864 1.00 93.62 97 ASP A O 1
ATOM 802 N N . ASP A 1 98 ? 13.741 3.372 -2.369 1.00 91.94 98 ASP A N 1
ATOM 803 C CA . ASP A 1 98 ? 14.026 2.007 -1.880 1.00 91.94 98 ASP A CA 1
ATOM 804 C C . ASP A 1 98 ? 12.933 1.494 -0.943 1.00 91.94 98 ASP A C 1
ATOM 806 O O . ASP A 1 98 ? 12.681 0.283 -0.862 1.00 91.94 98 ASP A O 1
ATOM 810 N N . ALA A 1 99 ? 12.292 2.416 -0.227 1.00 95.38 99 ALA A N 1
ATOM 811 C CA . ALA A 1 99 ? 11.273 2.115 0.754 1.00 95.38 99 ALA A CA 1
ATOM 812 C C . ALA A 1 99 ? 10.183 3.185 0.739 1.00 95.38 99 ALA A C 1
ATOM 814 O O . ALA A 1 99 ? 10.462 4.370 0.848 1.00 95.38 99 ALA A O 1
ATOM 815 N N . ILE A 1 100 ? 8.936 2.740 0.650 1.00 96.50 100 ILE A N 1
ATOM 816 C CA . ILE A 1 100 ? 7.748 3.579 0.718 1.00 96.50 100 ILE A CA 1
ATOM 817 C C . ILE A 1 100 ? 7.239 3.528 2.157 1.00 96.50 100 ILE A C 1
ATOM 819 O O . ILE A 1 100 ? 6.677 2.520 2.590 1.00 96.50 100 ILE A O 1
ATOM 823 N N . LEU A 1 101 ? 7.512 4.589 2.908 1.00 95.31 101 LEU A N 1
ATOM 824 C CA . LEU A 1 101 ? 7.184 4.735 4.321 1.00 95.31 101 LEU A CA 1
ATOM 825 C C . LEU A 1 101 ? 5.726 5.152 4.514 1.00 95.31 101 LEU A C 1
ATOM 827 O O . LEU A 1 101 ? 5.122 5.779 3.646 1.00 95.31 101 LEU A O 1
ATOM 831 N N . GLU A 1 102 ? 5.182 4.831 5.688 1.00 91.69 102 GLU A N 1
ATOM 832 C CA . GLU A 1 102 ? 3.771 5.030 6.032 1.00 91.69 102 GLU A CA 1
ATOM 833 C C . GLU A 1 102 ? 3.257 6.433 5.710 1.00 91.69 102 GLU A C 1
ATOM 835 O O . GLU A 1 102 ? 2.299 6.571 4.961 1.00 91.69 102 GLU A O 1
ATOM 840 N N . PHE A 1 103 ? 3.941 7.484 6.163 1.00 89.88 103 PHE A N 1
ATOM 841 C CA . PHE A 1 103 ? 3.505 8.867 5.935 1.00 89.88 103 PHE A CA 1
ATOM 842 C C . PHE A 1 103 ? 3.392 9.263 4.446 1.00 89.88 103 PHE A C 1
ATOM 844 O O . PHE A 1 103 ? 2.777 10.282 4.127 1.00 89.88 103 PHE A O 1
ATOM 851 N N . GLN A 1 104 ? 4.018 8.512 3.529 1.00 92.31 104 GLN A N 1
ATOM 852 C CA . GLN A 1 104 ? 3.950 8.782 2.090 1.00 92.31 104 GLN A CA 1
ATOM 853 C C . GLN A 1 104 ? 2.642 8.275 1.471 1.00 92.31 104 GLN A C 1
ATOM 855 O O . GLN A 1 104 ? 2.208 8.828 0.460 1.00 92.31 104 GLN A O 1
ATOM 860 N N . TYR A 1 105 ? 2.024 7.248 2.063 1.00 91.62 105 TYR A N 1
ATOM 861 C CA . TYR A 1 105 ? 0.798 6.619 1.563 1.00 91.62 105 TYR A CA 1
ATOM 862 C C . TYR A 1 105 ? -0.388 6.710 2.514 1.00 91.62 105 TYR A C 1
ATOM 864 O O . TYR A 1 105 ? -1.525 6.503 2.091 1.00 91.62 105 TYR A O 1
ATOM 872 N N . ASP A 1 106 ? -0.147 7.032 3.781 1.00 86.06 106 ASP A N 1
ATOM 873 C CA . ASP A 1 106 ? -1.206 7.257 4.744 1.00 86.06 106 ASP A CA 1
ATOM 874 C C . ASP A 1 106 ? -2.113 8.372 4.228 1.00 86.06 106 ASP A C 1
ATOM 876 O O . ASP A 1 106 ? -1.654 9.428 3.781 1.00 86.06 106 ASP A O 1
ATOM 880 N N . THR A 1 107 ? -3.415 8.099 4.232 1.00 82.50 107 THR A N 1
ATOM 881 C CA . THR A 1 107 ? -4.474 8.967 3.702 1.00 82.50 107 THR A CA 1
ATOM 882 C C . THR A 1 107 ? -4.383 9.335 2.212 1.00 82.50 107 THR A C 1
ATOM 884 O O . THR A 1 107 ? -5.152 10.180 1.771 1.00 82.50 107 THR A O 1
ATOM 887 N N . LYS A 1 108 ? -3.498 8.744 1.397 1.00 89.06 108 LYS A N 1
ATOM 888 C CA . LYS A 1 108 ? -3.283 9.189 0.005 1.00 89.06 108 LYS A CA 1
ATOM 889 C C . LYS A 1 108 ? -3.258 8.038 -0.983 1.00 89.06 108 LYS A C 1
ATOM 891 O O . LYS A 1 108 ? -2.775 6.948 -0.692 1.00 89.06 108 LYS A O 1
ATOM 896 N N . ALA A 1 109 ? -3.716 8.309 -2.204 1.00 91.62 109 ALA A N 1
ATOM 897 C CA . ALA A 1 109 ? -3.424 7.419 -3.317 1.00 91.62 109 ALA A CA 1
ATOM 898 C C . ALA A 1 109 ? -1.966 7.619 -3.741 1.00 91.62 109 ALA A C 1
ATOM 900 O O . ALA A 1 109 ? -1.516 8.757 -3.890 1.00 91.62 109 ALA A O 1
ATOM 901 N N . ILE A 1 110 ? -1.232 6.535 -3.970 1.00 96.38 110 ILE A N 1
ATOM 902 C CA . ILE A 1 110 ? 0.158 6.608 -4.422 1.00 96.38 110 ILE A CA 1
ATOM 903 C C . ILE A 1 110 ? 0.385 5.878 -5.735 1.00 96.38 110 ILE A C 1
ATOM 905 O O . ILE A 1 110 ? -0.157 4.805 -5.984 1.00 96.38 110 ILE A O 1
ATOM 909 N N . ILE A 1 111 ? 1.235 6.478 -6.563 1.00 96.75 111 ILE A N 1
ATOM 910 C CA . ILE A 1 111 ? 1.777 5.882 -7.780 1.00 96.75 111 ILE A CA 1
ATOM 911 C C . ILE A 1 111 ? 3.267 5.675 -7.556 1.00 96.75 111 ILE A C 1
ATOM 913 O O . ILE A 1 111 ? 4.000 6.635 -7.317 1.00 96.75 111 ILE A O 1
ATOM 917 N N . ILE A 1 112 ? 3.725 4.436 -7.661 1.00 96.19 112 ILE A N 1
ATOM 918 C CA . ILE A 1 112 ? 5.135 4.096 -7.530 1.00 96.19 112 ILE A CA 1
ATOM 919 C C . ILE A 1 112 ? 5.729 3.879 -8.920 1.00 96.19 112 ILE A C 1
ATOM 921 O O . ILE A 1 112 ? 5.260 3.036 -9.687 1.00 96.19 112 ILE A O 1
ATOM 925 N N . VAL A 1 113 ? 6.794 4.617 -9.228 1.00 93.12 113 VAL A N 1
ATOM 926 C CA . VAL A 1 113 ? 7.536 4.530 -10.488 1.00 93.12 113 VAL A CA 1
ATOM 927 C C . VAL A 1 113 ? 8.959 4.062 -10.203 1.00 93.12 113 VAL A C 1
ATOM 929 O O . VAL A 1 113 ? 9.748 4.783 -9.597 1.00 93.12 113 VAL A O 1
ATOM 932 N N . LEU A 1 114 ? 9.317 2.873 -10.681 1.00 90.19 114 LEU A N 1
ATOM 933 C CA . LEU A 1 1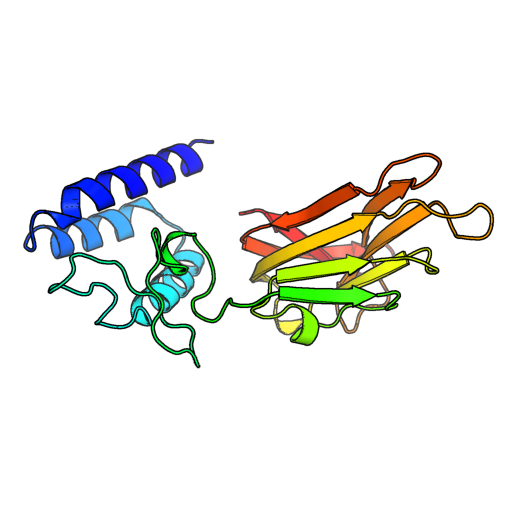14 ? 10.694 2.376 -10.644 1.00 90.19 114 LEU A CA 1
ATOM 934 C C . LEU A 1 114 ? 11.322 2.578 -12.024 1.00 90.19 114 LEU A C 1
ATOM 936 O O . LEU A 1 114 ? 11.164 1.733 -12.899 1.00 90.19 114 LEU A O 1
ATOM 940 N N . LYS A 1 115 ? 11.990 3.711 -12.252 1.00 84.38 115 LYS A N 1
ATOM 941 C CA . LYS A 1 115 ? 12.681 3.987 -13.522 1.00 84.38 115 LYS A CA 1
ATOM 942 C C . LYS A 1 115 ? 14.016 3.252 -13.549 1.00 84.38 115 LYS A C 1
ATOM 944 O O . LYS A 1 115 ? 14.190 2.311 -14.318 1.00 84.38 115 LYS A O 1
ATOM 949 N N . ASN A 1 116 ? 14.903 3.604 -12.624 1.00 84.31 116 ASN A N 1
ATOM 950 C CA . ASN A 1 116 ? 16.266 3.081 -12.562 1.00 84.31 116 ASN A CA 1
ATOM 951 C C . ASN A 1 116 ? 16.419 1.952 -11.546 1.00 84.31 116 ASN A C 1
ATOM 953 O O . ASN A 1 116 ? 17.356 1.161 -11.639 1.00 84.31 116 ASN A O 1
ATOM 957 N N . LYS A 1 117 ? 15.505 1.852 -10.575 1.00 87.44 117 LYS A N 1
ATOM 958 C CA . LYS A 1 117 ? 15.551 0.782 -9.579 1.00 87.44 117 LYS A CA 1
ATOM 959 C C . LYS A 1 117 ? 14.877 -0.491 -10.069 1.00 87.44 117 LYS A C 1
ATOM 961 O O . LYS A 1 117 ? 13.915 -0.468 -10.839 1.00 87.44 117 LYS A O 1
ATOM 966 N N . SER A 1 118 ? 15.400 -1.610 -9.585 1.00 90.06 118 SER A N 1
ATOM 967 C CA . SER A 1 118 ? 14.855 -2.949 -9.809 1.00 90.06 118 SER A CA 1
ATOM 968 C C . SER A 1 118 ? 13.778 -3.308 -8.795 1.00 90.06 118 SER A C 1
ATOM 970 O O . SER A 1 118 ? 12.938 -4.174 -9.035 1.00 90.06 118 SER A O 1
ATOM 972 N N . SER A 1 119 ? 13.785 -2.654 -7.631 1.00 94.19 119 SER A N 1
ATOM 973 C CA . SER A 1 119 ? 12.813 -2.943 -6.594 1.00 94.19 119 SER A CA 1
ATOM 974 C C . SER A 1 119 ? 12.606 -1.827 -5.590 1.00 94.19 119 SER A C 1
ATOM 976 O O . SER A 1 119 ? 13.443 -0.942 -5.455 1.00 94.19 119 SER A O 1
ATOM 978 N N . THR A 1 120 ? 11.499 -1.935 -4.863 1.00 96.50 120 THR A N 1
ATOM 979 C CA . THR A 1 120 ? 11.163 -1.108 -3.703 1.00 96.50 120 THR A CA 1
ATOM 980 C C . THR A 1 120 ? 10.379 -1.931 -2.686 1.00 96.50 120 THR A C 1
ATOM 982 O O . THR A 1 120 ? 9.854 -3.000 -3.017 1.00 96.50 120 THR A O 1
ATOM 985 N N . SER A 1 121 ? 10.295 -1.453 -1.447 1.00 97.50 121 SER A N 1
ATOM 986 C CA . SER A 1 121 ? 9.493 -2.080 -0.393 1.00 97.50 121 SER A CA 1
ATOM 987 C C . SER A 1 121 ? 8.442 -1.118 0.143 1.00 97.50 121 SER A C 1
ATOM 989 O O . SER A 1 121 ? 8.784 -0.041 0.610 1.00 97.50 121 SER A O 1
ATOM 991 N N . ILE A 1 122 ? 7.178 -1.526 0.160 1.00 97.38 122 ILE A N 1
ATOM 992 C CA . ILE A 1 122 ? 6.130 -0.859 0.931 1.00 97.38 122 ILE A CA 1
ATOM 993 C C . ILE A 1 122 ? 6.313 -1.263 2.394 1.00 97.38 122 ILE A C 1
ATOM 995 O O . ILE A 1 122 ? 6.359 -2.454 2.722 1.00 97.38 122 ILE A O 1
ATOM 999 N N . VAL A 1 123 ? 6.479 -0.268 3.261 1.00 97.31 123 VAL A N 1
ATOM 1000 C CA . VAL A 1 123 ? 6.773 -0.462 4.680 1.00 97.31 123 VAL A CA 1
ATOM 1001 C C . VAL A 1 123 ? 5.505 -0.257 5.489 1.00 97.31 123 VAL A C 1
ATOM 1003 O O . VAL A 1 123 ? 4.962 0.844 5.524 1.00 97.31 123 VAL A O 1
ATOM 1006 N N . ILE A 1 124 ? 5.046 -1.317 6.149 1.00 96.31 124 ILE A N 1
ATOM 1007 C CA . ILE A 1 124 ? 3.935 -1.278 7.100 1.00 96.31 124 ILE A CA 1
ATOM 1008 C C . ILE A 1 124 ? 4.507 -1.078 8.501 1.00 96.31 124 ILE A C 1
ATOM 1010 O O . ILE A 1 124 ? 5.388 -1.818 8.932 1.00 96.31 124 ILE A O 1
ATOM 1014 N N . ASN A 1 125 ? 4.004 -0.092 9.229 1.00 94.19 125 ASN A N 1
ATOM 1015 C CA . ASN A 1 125 ? 4.343 0.091 10.636 1.00 94.19 125 ASN A CA 1
ATOM 1016 C C . ASN A 1 125 ? 3.779 -1.072 11.467 1.00 94.19 125 ASN A C 1
ATOM 1018 O O . ASN A 1 125 ? 2.611 -1.430 11.314 1.00 94.19 125 ASN A O 1
ATOM 1022 N N . GLU A 1 126 ? 4.573 -1.672 12.361 1.00 90.94 126 GLU A N 1
ATOM 1023 C CA . GLU A 1 126 ? 4.109 -2.781 13.210 1.00 90.94 126 GLU A CA 1
ATOM 1024 C C . GLU A 1 126 ? 2.899 -2.417 14.070 1.00 90.94 126 GLU A C 1
ATOM 1026 O O . GLU A 1 126 ? 2.160 -3.310 14.482 1.00 90.94 126 GLU A O 1
ATOM 1031 N N . SER A 1 127 ? 2.666 -1.129 14.338 1.00 91.19 127 SER A N 1
ATOM 1032 C CA . SER A 1 127 ? 1.480 -0.676 15.067 1.00 91.19 127 SER A CA 1
ATOM 1033 C C . SER A 1 127 ? 0.160 -0.974 14.343 1.00 91.19 127 SER A C 1
ATOM 1035 O O . SER A 1 127 ? -0.886 -0.959 14.998 1.00 91.19 127 SER A O 1
ATOM 1037 N N . HIS A 1 128 ? 0.198 -1.290 13.043 1.00 90.38 128 HIS A N 1
ATOM 1038 C CA . HIS A 1 128 ? -0.952 -1.750 12.257 1.00 90.38 128 HIS A CA 1
ATOM 1039 C C . HIS A 1 128 ? -1.191 -3.250 12.314 1.00 90.38 128 HIS A C 1
ATOM 1041 O O . HIS A 1 128 ? -2.205 -3.708 11.798 1.00 90.38 128 HIS A O 1
ATOM 1047 N N . LYS A 1 129 ? -0.295 -4.030 12.924 1.00 91.00 129 LYS A N 1
ATOM 1048 C CA . LYS A 1 129 ? -0.499 -5.471 13.063 1.00 91.00 129 LYS A CA 1
ATOM 1049 C C . LYS A 1 129 ? -1.831 -5.755 13.772 1.00 91.00 129 LYS A C 1
ATOM 1051 O O . LYS A 1 129 ? -2.151 -5.122 14.775 1.00 91.00 129 LYS A O 1
ATOM 1056 N N . ASP A 1 130 ? -2.567 -6.725 13.236 1.00 85.88 130 ASP A N 1
ATOM 1057 C CA . ASP A 1 130 ? -3.889 -7.160 13.684 1.00 85.88 130 ASP A CA 1
ATOM 1058 C C . ASP A 1 130 ? -4.973 -6.061 13.564 1.00 85.88 130 ASP A C 1
ATOM 1060 O O . ASP A 1 130 ? -6.012 -6.130 14.220 1.00 85.88 130 ASP A O 1
ATOM 1064 N N . LYS A 1 131 ? -4.750 -5.050 12.708 1.00 85.06 131 LYS A N 1
ATOM 1065 C CA . LYS A 1 131 ? -5.697 -3.967 12.392 1.00 85.06 131 LYS A CA 1
ATOM 1066 C C . LYS A 1 131 ? -6.014 -3.910 10.898 1.00 85.06 131 LYS A C 1
ATOM 1068 O O . LYS A 1 131 ? -5.370 -4.569 10.081 1.00 85.06 131 LYS A O 1
ATOM 1073 N N . TYR A 1 132 ? -7.005 -3.094 10.549 1.00 84.06 132 TYR A N 1
ATOM 1074 C CA . TYR A 1 132 ? -7.363 -2.782 9.169 1.00 84.06 132 TYR A CA 1
ATOM 1075 C C . TYR A 1 132 ? -6.681 -1.501 8.695 1.00 84.06 132 TYR A C 1
ATOM 1077 O O . TYR A 1 132 ? -6.574 -0.529 9.442 1.00 84.06 132 TYR A O 1
ATOM 1085 N N . ILE A 1 133 ? -6.257 -1.492 7.435 1.00 87.94 133 ILE A N 1
ATOM 1086 C CA . ILE A 1 133 ? -5.638 -0.337 6.777 1.00 87.94 133 ILE A CA 1
ATOM 1087 C C . ILE A 1 133 ? -6.217 -0.213 5.373 1.00 87.94 133 ILE A C 1
ATOM 1089 O O . ILE A 1 133 ? -6.436 -1.211 4.686 1.00 87.94 133 ILE A O 1
ATOM 1093 N N . TYR A 1 134 ? -6.458 1.022 4.947 1.00 87.94 134 TYR A N 1
ATOM 1094 C CA . TYR A 1 134 ? -6.865 1.319 3.582 1.00 87.94 134 TYR A CA 1
ATOM 1095 C C . TYR A 1 134 ? -5.641 1.670 2.736 1.00 87.94 134 TYR A C 1
ATOM 1097 O O . TYR A 1 134 ? -4.853 2.537 3.112 1.00 87.94 134 TYR A O 1
ATOM 1105 N N . LEU A 1 135 ? -5.503 1.027 1.578 1.00 93.38 135 LEU A N 1
ATOM 1106 C CA . LEU A 1 135 ? -4.414 1.254 0.634 1.00 93.38 135 LEU A CA 1
ATOM 1107 C C . LEU A 1 135 ? -4.949 1.488 -0.774 1.00 93.38 135 LEU A C 1
ATOM 1109 O O . LEU A 1 135 ? -5.771 0.723 -1.276 1.00 93.38 135 LEU A O 1
ATOM 1113 N N . GLN A 1 136 ? -4.407 2.503 -1.443 1.00 94.00 136 GLN A N 1
ATOM 1114 C CA . GLN A 1 136 ? -4.601 2.724 -2.872 1.00 94.00 136 GLN A CA 1
ATOM 1115 C C . GLN A 1 136 ? -3.237 2.998 -3.508 1.00 94.00 136 GLN A C 1
ATOM 1117 O O . GLN A 1 136 ? -2.763 4.134 -3.548 1.00 94.00 136 GLN A O 1
ATOM 1122 N N . ILE A 1 137 ? -2.580 1.921 -3.930 1.00 96.62 137 ILE A N 1
ATOM 1123 C CA . ILE A 1 137 ? -1.199 1.910 -4.402 1.00 96.62 137 ILE A CA 1
ATOM 1124 C C . ILE A 1 137 ? -1.158 1.306 -5.796 1.00 96.62 137 ILE A C 1
ATOM 1126 O O . ILE A 1 137 ? -1.422 0.115 -5.964 1.00 96.62 137 ILE A O 1
ATOM 1130 N N . ASP A 1 138 ? -0.741 2.107 -6.768 1.00 96.75 138 ASP A N 1
ATOM 1131 C CA . ASP A 1 138 ? -0.510 1.673 -8.139 1.00 96.75 138 ASP A CA 1
ATOM 1132 C C . ASP A 1 138 ? 0.989 1.596 -8.437 1.00 96.75 138 ASP A C 1
ATOM 1134 O O . ASP A 1 138 ? 1.770 2.446 -8.009 1.00 96.75 138 ASP A O 1
ATOM 1138 N N . ALA A 1 139 ? 1.389 0.613 -9.238 1.00 94.44 139 ALA A N 1
ATOM 1139 C CA . ALA A 1 139 ? 2.664 0.630 -9.937 1.00 94.44 139 ALA A CA 1
ATOM 1140 C C . ALA A 1 139 ? 2.485 1.240 -11.326 1.00 94.44 139 ALA A C 1
ATOM 1142 O O . ALA A 1 139 ? 1.609 0.826 -12.088 1.00 94.44 139 ALA A O 1
ATOM 1143 N N . GLU A 1 140 ? 3.356 2.178 -11.681 1.00 92.56 140 GLU A N 1
ATOM 1144 C CA . GLU A 1 140 ? 3.509 2.648 -13.053 1.00 92.56 140 GLU A CA 1
ATOM 1145 C C . GLU A 1 140 ? 4.802 2.074 -13.636 1.00 92.56 140 GLU A C 1
ATOM 1147 O O . GLU A 1 140 ? 5.918 2.503 -13.326 1.00 92.56 140 GLU A O 1
ATOM 1152 N N . ILE A 1 141 ? 4.634 1.068 -14.485 1.00 85.19 141 ILE A N 1
ATOM 1153 C CA . ILE A 1 141 ? 5.704 0.385 -15.195 1.00 85.19 141 ILE A CA 1
ATOM 1154 C C . ILE A 1 141 ? 5.907 1.115 -16.512 1.00 85.19 141 ILE A C 1
ATOM 1156 O O . ILE A 1 141 ? 5.107 0.986 -17.434 1.00 85.19 141 ILE A O 1
ATOM 1160 N N . ARG A 1 142 ? 6.961 1.923 -16.596 1.00 80.69 142 ARG A N 1
ATOM 1161 C CA . ARG A 1 142 ? 7.309 2.635 -17.829 1.00 80.69 142 ARG A CA 1
ATOM 1162 C C . ARG A 1 142 ? 8.113 1.737 -18.752 1.00 80.69 142 ARG A C 1
ATOM 1164 O O . ARG A 1 142 ? 8.809 0.832 -18.295 1.00 80.69 142 ARG A O 1
ATOM 1171 N N . HIS A 1 143 ? 8.045 2.039 -20.045 1.00 72.62 143 HIS A N 1
ATOM 1172 C CA . HIS A 1 143 ? 8.988 1.482 -21.002 1.00 72.62 143 HIS A CA 1
ATOM 1173 C C . HIS A 1 143 ? 10.417 1.767 -20.527 1.00 72.62 143 HIS A C 1
ATOM 1175 O O . HIS A 1 143 ? 10.777 2.925 -20.313 1.00 72.62 143 HIS A O 1
ATOM 1181 N N . SER A 1 144 ? 11.194 0.705 -20.345 1.00 67.19 144 SER A N 1
ATOM 1182 C CA . SER A 1 144 ? 12.580 0.787 -19.898 1.00 67.19 144 SER A CA 1
ATOM 1183 C C . SER A 1 144 ? 13.527 0.758 -21.093 1.00 67.19 144 SER A C 1
ATOM 1185 O O . SER A 1 144 ? 13.418 -0.147 -21.926 1.00 67.19 144 SER A O 1
ATOM 1187 N N . SER A 1 145 ? 14.471 1.694 -21.152 1.00 67.62 145 SER A N 1
ATOM 1188 C CA . SER A 1 145 ? 15.561 1.661 -22.134 1.00 67.62 145 SER A CA 1
ATOM 1189 C C . SER A 1 145 ? 16.459 0.436 -21.920 1.00 67.62 145 SER A C 1
ATOM 1191 O O . SER A 1 145 ? 16.451 -0.173 -20.853 1.00 67.62 145 SER A O 1
ATOM 1193 N N . SER A 1 146 ? 17.272 0.067 -22.914 1.00 66.31 146 SER A N 1
ATOM 1194 C CA . SER A 1 146 ? 18.150 -1.117 -22.850 1.00 66.31 146 SER A CA 1
ATOM 1195 C C . SER A 1 146 ? 19.201 -1.081 -21.730 1.00 66.31 146 SER A C 1
ATOM 1197 O O . SER A 1 146 ? 19.868 -2.083 -21.492 1.00 66.31 146 SER A O 1
ATOM 1199 N N . THR A 1 147 ? 19.396 0.070 -21.083 1.00 68.25 147 THR A N 1
ATOM 1200 C CA . THR A 1 147 ? 20.328 0.264 -19.961 1.00 68.25 147 THR A CA 1
ATOM 1201 C C . THR A 1 147 ? 19.648 0.231 -18.591 1.00 68.25 147 THR A C 1
ATOM 1203 O O . THR A 1 147 ? 20.336 0.284 -17.575 1.00 68.25 147 THR A O 1
ATOM 1206 N N . GLU A 1 148 ? 18.318 0.173 -18.540 1.00 70.56 148 GLU A N 1
ATOM 1207 C CA . GLU A 1 148 ? 17.536 0.154 -17.301 1.00 70.56 148 GLU A CA 1
ATOM 1208 C C . GLU A 1 148 ? 17.161 -1.279 -16.905 1.00 70.56 148 GLU A C 1
ATOM 1210 O O . GLU A 1 148 ? 17.002 -2.153 -17.756 1.00 70.56 148 GLU A O 1
ATOM 1215 N N . ASP A 1 149 ? 16.983 -1.533 -15.603 1.00 71.88 149 ASP A N 1
ATOM 1216 C CA . ASP A 1 149 ? 16.527 -2.852 -15.153 1.00 71.88 149 ASP A CA 1
ATOM 1217 C C . ASP A 1 149 ? 15.103 -3.117 -15.657 1.00 71.88 149 ASP A C 1
ATOM 1219 O O . ASP A 1 149 ? 14.178 -2.360 -15.353 1.00 71.88 149 ASP A O 1
ATOM 1223 N N . HIS A 1 150 ? 14.924 -4.199 -16.409 1.00 81.38 150 HIS A N 1
ATOM 1224 C CA . HIS A 1 150 ? 13.638 -4.595 -16.968 1.00 81.38 150 HIS A CA 1
ATOM 1225 C C . HIS A 1 150 ? 12.728 -5.309 -15.964 1.00 81.38 150 HIS A C 1
ATOM 1227 O O . HIS A 1 150 ? 11.551 -5.498 -16.243 1.00 81.38 150 HIS A O 1
ATOM 1233 N N . ASN A 1 151 ? 13.238 -5.740 -14.812 1.00 86.62 151 ASN A N 1
ATOM 1234 C CA . ASN A 1 151 ? 12.470 -6.478 -13.819 1.00 86.62 151 ASN A CA 1
ATOM 1235 C C . ASN A 1 151 ? 12.189 -5.589 -12.613 1.00 86.62 151 ASN A C 1
ATOM 1237 O O . ASN A 1 151 ? 13.077 -5.276 -11.825 1.00 86.62 151 ASN A O 1
ATOM 1241 N N . LYS A 1 152 ? 10.923 -5.205 -12.454 1.00 89.62 152 LYS A N 1
ATOM 1242 C CA . LYS A 1 152 ? 10.457 -4.331 -11.379 1.00 89.62 152 LYS A CA 1
ATOM 1243 C C . LYS A 1 152 ? 9.759 -5.163 -10.315 1.00 89.62 152 LYS A C 1
ATOM 1245 O O . LYS A 1 152 ? 8.736 -5.785 -10.592 1.00 89.62 152 LYS A O 1
ATOM 1250 N N . LYS A 1 153 ? 10.312 -5.187 -9.104 1.00 94.31 153 LYS A N 1
ATOM 1251 C CA . LYS A 1 153 ? 9.808 -5.982 -7.977 1.00 94.31 153 LYS A CA 1
ATOM 1252 C C . LYS A 1 153 ? 9.324 -5.093 -6.844 1.00 94.31 153 LYS A C 1
ATOM 1254 O O . LYS A 1 153 ? 10.029 -4.195 -6.394 1.00 94.31 153 LYS A O 1
ATOM 1259 N N . PHE A 1 154 ? 8.150 -5.404 -6.330 1.00 96.19 154 PHE A N 1
ATOM 1260 C CA . PHE A 1 154 ? 7.556 -4.717 -5.197 1.00 96.19 154 PHE A CA 1
ATOM 1261 C C . PHE A 1 154 ? 7.514 -5.680 -4.029 1.00 96.19 154 PHE A C 1
ATOM 1263 O O . PHE A 1 154 ? 7.042 -6.812 -4.162 1.00 96.19 154 PHE A O 1
ATOM 1270 N N . TYR A 1 155 ? 8.028 -5.228 -2.896 1.00 97.06 155 TYR A N 1
ATOM 1271 C CA . TYR A 1 155 ? 8.038 -5.991 -1.663 1.00 97.06 155 TYR A CA 1
ATOM 1272 C C . TYR A 1 155 ? 7.141 -5.346 -0.613 1.00 97.06 155 TYR A C 1
ATOM 1274 O O . TYR A 1 155 ? 6.868 -4.151 -0.667 1.00 97.06 155 TYR A O 1
ATOM 1282 N N . LEU A 1 156 ? 6.728 -6.135 0.368 1.00 96.50 156 LEU A N 1
ATOM 1283 C CA . LEU A 1 156 ? 6.065 -5.685 1.580 1.00 96.50 156 LEU A CA 1
ATOM 1284 C C . LEU A 1 156 ? 6.903 -6.103 2.787 1.00 96.50 156 LEU A C 1
ATOM 1286 O O . LEU A 1 156 ? 7.363 -7.245 2.848 1.00 96.50 156 LEU A O 1
ATOM 1290 N N . LYS A 1 157 ? 7.104 -5.202 3.746 1.00 95.50 157 LYS A N 1
ATOM 1291 C CA . LYS A 1 157 ? 7.801 -5.513 4.999 1.00 95.50 157 LYS A CA 1
ATOM 1292 C C . LYS A 1 157 ? 7.231 -4.729 6.171 1.00 95.50 157 LYS A C 1
ATOM 1294 O O . LYS A 1 157 ? 6.602 -3.693 5.971 1.00 95.50 157 LYS A O 1
ATOM 1299 N N . PHE A 1 158 ? 7.477 -5.222 7.378 1.00 95.31 158 PHE A N 1
ATOM 1300 C CA . PHE A 1 158 ? 7.266 -4.432 8.583 1.00 95.31 158 PHE A CA 1
ATOM 1301 C C . PHE A 1 158 ? 8.462 -3.482 8.793 1.00 95.31 158 PHE A C 1
ATOM 1303 O O . PHE A 1 158 ? 9.566 -3.784 8.336 1.00 95.31 158 PHE A O 1
ATOM 1310 N N . GLU A 1 159 ? 8.255 -2.334 9.439 1.00 93.31 159 GLU A N 1
ATOM 1311 C CA . GLU A 1 159 ? 9.273 -1.282 9.614 1.00 93.31 159 GLU A CA 1
ATOM 1312 C C . GLU A 1 159 ? 10.557 -1.781 10.297 1.00 93.31 159 GLU A C 1
ATOM 1314 O O . GLU A 1 159 ? 11.659 -1.511 9.813 1.00 93.31 159 GLU A O 1
ATOM 1319 N N . LYS A 1 160 ? 10.426 -2.559 11.372 1.00 89.88 160 LYS A N 1
ATOM 1320 C CA . LYS A 1 160 ? 11.526 -3.104 12.184 1.00 89.88 160 LYS A CA 1
ATOM 1321 C C . LYS A 1 160 ? 11.970 -4.494 11.733 1.00 89.88 160 LYS A C 1
ATOM 1323 O O . LYS A 1 160 ? 12.842 -5.083 12.371 1.00 89.88 160 LYS A O 1
ATOM 1328 N N . SER A 1 161 ? 11.388 -5.032 10.660 1.00 88.88 161 SER A N 1
ATOM 1329 C CA . SER A 1 161 ? 11.735 -6.353 10.138 1.00 88.88 161 SER A CA 1
ATOM 1330 C C . SER A 1 161 ? 12.679 -6.276 8.938 1.00 88.88 161 SER A C 1
ATOM 1332 O O . SER A 1 161 ? 12.486 -5.487 8.007 1.00 88.88 161 SER A O 1
ATOM 1334 N N . SER A 1 162 ? 13.689 -7.145 8.931 1.00 87.38 162 SER A N 1
ATOM 1335 C CA . SER A 1 162 ? 14.526 -7.440 7.761 1.00 87.38 162 SER A CA 1
ATOM 1336 C C . SER A 1 162 ? 13.798 -8.310 6.733 1.00 87.38 162 SER A C 1
ATOM 1338 O O . SER A 1 162 ? 14.127 -8.256 5.543 1.00 87.38 162 SER A O 1
ATOM 1340 N N . ALA A 1 163 ? 12.798 -9.082 7.164 1.00 90.44 163 ALA A N 1
ATOM 1341 C CA . ALA A 1 163 ? 12.029 -9.954 6.296 1.00 90.44 163 ALA A CA 1
ATOM 1342 C C . ALA A 1 163 ? 11.092 -9.145 5.399 1.00 90.44 163 ALA A C 1
ATOM 1344 O O . ALA A 1 163 ? 10.336 -8.281 5.850 1.00 90.44 163 ALA A O 1
ATOM 1345 N N . LYS A 1 164 ? 11.102 -9.485 4.110 1.00 91.94 164 LYS A N 1
ATOM 1346 C CA . LYS A 1 164 ? 10.227 -8.889 3.104 1.00 91.94 164 LYS A CA 1
ATOM 1347 C C . LYS A 1 164 ? 9.570 -9.959 2.243 1.00 91.94 164 LYS A C 1
ATOM 1349 O O . LYS A 1 164 ? 10.199 -10.953 1.887 1.00 91.94 164 LYS A O 1
ATOM 1354 N N . MET A 1 165 ? 8.319 -9.722 1.880 1.00 92.50 165 MET A N 1
ATOM 1355 C CA . MET A 1 165 ? 7.518 -10.573 1.007 1.00 92.50 165 MET A CA 1
ATOM 1356 C C . MET A 1 165 ? 7.449 -9.950 -0.386 1.00 92.50 165 MET A C 1
ATOM 1358 O O . MET A 1 165 ? 7.180 -8.760 -0.500 1.00 92.50 165 MET A O 1
ATOM 1362 N N . LEU A 1 166 ? 7.693 -10.722 -1.447 1.00 94.62 166 LEU A N 1
ATOM 1363 C CA . LEU A 1 166 ? 7.443 -10.264 -2.817 1.00 94.62 166 LEU A CA 1
ATOM 1364 C C . LEU A 1 166 ? 5.929 -10.238 -3.058 1.00 94.62 166 LEU A C 1
ATOM 1366 O O . LEU A 1 166 ? 5.282 -11.268 -2.898 1.00 94.62 166 LEU A O 1
ATOM 1370 N N . ILE A 1 167 ? 5.386 -9.086 -3.451 1.00 94.88 167 ILE A N 1
ATOM 1371 C CA . ILE A 1 167 ? 3.935 -8.893 -3.641 1.00 94.88 167 ILE A CA 1
ATOM 1372 C C . ILE A 1 167 ? 3.547 -8.654 -5.099 1.00 94.88 167 ILE A C 1
ATOM 1374 O O . ILE A 1 167 ? 2.441 -8.991 -5.504 1.00 94.88 167 ILE A O 1
ATOM 1378 N N . ALA A 1 168 ? 4.460 -8.115 -5.905 1.00 93.19 168 ALA A N 1
ATOM 1379 C CA . ALA A 1 168 ? 4.266 -7.969 -7.339 1.00 93.19 168 ALA A CA 1
ATOM 1380 C C . ALA A 1 168 ? 5.615 -7.966 -8.060 1.00 93.19 168 ALA A C 1
ATOM 1382 O O . ALA A 1 168 ? 6.628 -7.501 -7.530 1.00 93.19 168 ALA A O 1
ATOM 1383 N N . SER A 1 169 ? 5.627 -8.479 -9.286 1.00 92.25 169 SER A N 1
ATOM 1384 C CA . SER A 1 169 ? 6.786 -8.447 -10.171 1.00 92.25 169 SER A CA 1
ATOM 1385 C C . SER A 1 169 ? 6.318 -8.206 -11.595 1.00 92.25 169 SER A C 1
ATOM 1387 O O . SER A 1 169 ? 5.427 -8.900 -12.077 1.00 92.25 169 SER A O 1
ATOM 1389 N N . PHE A 1 170 ? 6.954 -7.263 -12.275 1.00 88.06 170 PHE A N 1
ATOM 1390 C CA . PHE A 1 170 ? 6.638 -6.895 -13.648 1.00 88.06 170 PHE A CA 1
ATOM 1391 C C . PHE A 1 170 ? 7.906 -6.936 -14.489 1.00 88.06 170 PHE A C 1
ATOM 1393 O O . PHE A 1 170 ? 8.973 -6.535 -14.024 1.00 88.06 170 PHE A O 1
ATOM 1400 N N . SER A 1 171 ? 7.779 -7.398 -15.731 1.00 84.19 171 SER A N 1
ATOM 1401 C CA . SER A 1 171 ? 8.819 -7.239 -16.742 1.00 84.19 171 SER A CA 1
ATOM 1402 C C . SER A 1 171 ? 8.437 -6.067 -17.643 1.00 84.19 171 SER A C 1
ATOM 1404 O O . SER A 1 171 ? 7.368 -6.086 -18.240 1.00 84.19 171 SER A O 1
ATOM 1406 N N . SER A 1 172 ? 9.267 -5.032 -17.727 1.00 73.75 172 SER A N 1
ATOM 1407 C CA . SER A 1 172 ? 9.038 -3.847 -18.564 1.00 73.75 172 SER A CA 1
ATOM 1408 C C . SER A 1 172 ? 9.635 -3.976 -19.969 1.00 73.75 172 SER A C 1
ATOM 1410 O O . SER A 1 172 ? 9.598 -3.018 -20.744 1.00 73.75 172 SER A O 1
ATOM 1412 N N . GLN A 1 173 ? 10.190 -5.143 -20.323 1.00 71.94 173 GLN A N 1
ATOM 1413 C CA . GLN A 1 173 ? 10.806 -5.353 -21.629 1.00 71.94 173 GLN A CA 1
ATOM 1414 C C . GLN A 1 173 ? 9.746 -5.264 -22.735 1.00 71.94 173 GLN A C 1
ATOM 1416 O O . GLN A 1 173 ? 8.777 -6.018 -22.743 1.00 71.94 173 GLN A O 1
ATOM 1421 N N . ASN A 1 174 ? 9.943 -4.336 -23.677 1.00 65.94 174 ASN A N 1
ATOM 1422 C CA . ASN A 1 174 ? 9.071 -4.111 -24.838 1.00 65.94 174 ASN A CA 1
ATOM 1423 C C . ASN A 1 174 ? 7.592 -3.827 -24.510 1.00 65.94 174 ASN A C 1
ATOM 1425 O O . ASN A 1 174 ? 6.741 -3.949 -25.390 1.00 65.94 174 ASN A O 1
ATOM 1429 N N . MET A 1 175 ? 7.274 -3.423 -23.277 1.00 70.12 175 MET A N 1
ATOM 1430 C CA . MET A 1 175 ? 5.908 -3.068 -22.890 1.00 70.12 175 MET A CA 1
ATOM 1431 C C . MET A 1 175 ? 5.672 -1.554 -23.005 1.00 70.12 175 MET A C 1
ATOM 1433 O O . MET A 1 175 ? 6.582 -0.770 -22.702 1.00 70.12 175 MET A O 1
ATOM 1437 N N . PRO A 1 176 ? 4.470 -1.118 -23.433 1.00 75.81 176 PRO A N 1
ATOM 1438 C CA . PRO A 1 176 ? 4.050 0.269 -23.271 1.00 75.81 176 PRO A CA 1
ATOM 1439 C C . PRO A 1 176 ? 3.925 0.604 -21.780 1.00 75.81 176 PRO A C 1
ATOM 1441 O O . PRO A 1 176 ? 3.814 -0.293 -20.942 1.00 75.81 176 PRO A O 1
ATOM 1444 N N . THR A 1 177 ? 3.918 1.897 -21.444 1.00 82.94 177 THR A N 1
ATOM 1445 C CA . THR A 1 177 ? 3.704 2.321 -20.057 1.00 82.94 177 THR A CA 1
ATOM 1446 C C . THR A 1 177 ? 2.382 1.761 -19.533 1.00 82.94 177 THR A C 1
ATOM 1448 O O . THR A 1 177 ? 1.322 2.048 -20.088 1.00 82.94 177 THR A O 1
ATOM 1451 N N . LEU A 1 178 ? 2.454 0.978 -18.461 1.00 85.25 178 LEU A N 1
ATOM 1452 C CA . LEU A 1 178 ? 1.325 0.320 -17.820 1.00 85.25 178 LEU A CA 1
ATOM 1453 C C . LEU A 1 178 ? 1.157 0.865 -16.407 1.00 85.25 178 LEU A C 1
ATOM 1455 O O . LEU A 1 178 ? 2.110 0.895 -15.631 1.00 85.25 178 LEU A O 1
ATOM 1459 N N . ARG A 1 179 ? -0.073 1.231 -16.052 1.00 90.94 179 ARG A N 1
ATOM 1460 C CA . ARG A 1 179 ? -0.462 1.501 -14.670 1.00 90.94 179 ARG A CA 1
ATOM 1461 C C . ARG A 1 179 ? -1.322 0.352 -14.168 1.00 90.94 179 ARG A C 1
ATOM 1463 O O . ARG A 1 179 ? -2.315 0.013 -14.804 1.00 90.94 179 ARG A O 1
ATOM 1470 N N . THR A 1 180 ? -0.929 -0.245 -13.051 1.00 90.62 180 THR A N 1
ATOM 1471 C CA . THR A 1 180 ? -1.603 -1.416 -12.480 1.00 90.62 180 THR A CA 1
ATOM 1472 C C . THR A 1 180 ? -1.690 -1.300 -10.961 1.00 90.62 180 THR A C 1
ATOM 1474 O O . THR A 1 180 ? -0.695 -0.935 -10.331 1.00 90.62 180 THR A O 1
ATOM 1477 N N . PRO A 1 181 ? -2.840 -1.622 -10.348 1.00 92.81 181 PRO A N 1
ATOM 1478 C CA . PRO A 1 181 ? -2.969 -1.594 -8.899 1.00 92.81 181 PRO A CA 1
ATOM 1479 C C . PRO A 1 181 ? -2.143 -2.716 -8.260 1.00 92.81 181 PRO A C 1
ATOM 1481 O O . PRO A 1 181 ? -2.193 -3.863 -8.702 1.00 92.81 181 PRO A O 1
ATOM 1484 N N . ILE A 1 182 ? -1.396 -2.379 -7.209 1.00 94.81 182 ILE A N 1
ATOM 1485 C CA . ILE A 1 182 ? -0.803 -3.336 -6.263 1.00 94.81 182 ILE A CA 1
ATOM 1486 C C . ILE A 1 182 ? -1.777 -3.552 -5.100 1.00 94.81 182 ILE A C 1
ATOM 1488 O O . ILE A 1 182 ? -2.052 -4.689 -4.728 1.00 94.81 182 ILE A O 1
ATOM 1492 N N . TYR A 1 183 ? -2.329 -2.463 -4.558 1.00 94.88 183 TYR A N 1
ATOM 1493 C CA . TYR A 1 183 ? -3.333 -2.492 -3.497 1.00 94.88 183 TYR A CA 1
ATOM 1494 C C . TYR A 1 183 ? -4.455 -1.505 -3.799 1.00 94.88 183 TYR A C 1
ATOM 1496 O O . TYR A 1 183 ? -4.194 -0.382 -4.224 1.00 94.88 183 TYR A O 1
ATOM 1504 N N . ASN A 1 184 ? -5.701 -1.922 -3.579 1.00 91.31 184 ASN A N 1
ATOM 1505 C CA . ASN A 1 184 ? -6.874 -1.075 -3.778 1.00 91.31 184 ASN A CA 1
ATOM 1506 C C . ASN A 1 184 ? -8.022 -1.518 -2.858 1.00 91.31 184 ASN A C 1
ATOM 1508 O O . ASN A 1 184 ? -8.744 -2.470 -3.179 1.00 91.31 184 ASN A O 1
ATOM 1512 N N . GLY A 1 185 ? -8.160 -0.838 -1.720 1.00 87.50 185 GLY A N 1
ATOM 1513 C CA . GLY A 1 185 ? -9.224 -1.056 -0.740 1.00 87.50 185 GLY A CA 1
ATOM 1514 C C . GLY A 1 185 ? -8.711 -1.285 0.681 1.00 87.50 185 GLY A C 1
ATOM 1515 O O . GLY A 1 185 ? -7.598 -0.887 1.028 1.00 87.50 185 GLY A O 1
ATOM 1516 N N . T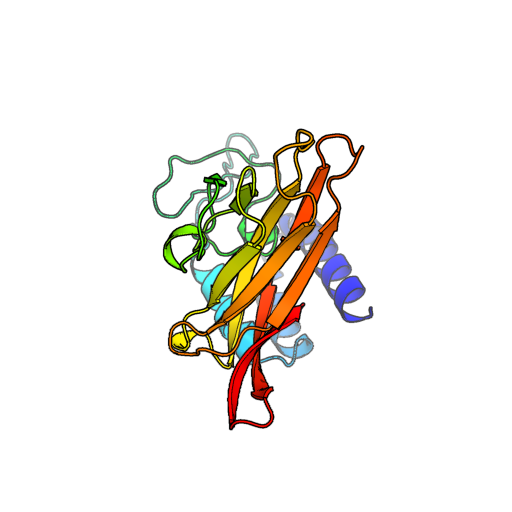RP A 1 186 ? -9.543 -1.930 1.499 1.00 83.81 186 TRP A N 1
ATOM 1517 C CA . TRP A 1 186 ? -9.208 -2.312 2.869 1.00 83.81 186 TRP A CA 1
ATOM 1518 C C . TRP A 1 186 ? -8.470 -3.642 2.924 1.00 83.81 186 TRP A C 1
ATOM 1520 O O . TRP A 1 186 ? -8.789 -4.593 2.209 1.00 83.81 186 TRP A O 1
ATOM 1530 N N . TYR A 1 187 ? -7.497 -3.701 3.825 1.00 86.19 187 TYR A N 1
ATOM 1531 C CA . TYR A 1 187 ? -6.705 -4.884 4.092 1.00 86.19 187 TYR A CA 1
ATOM 1532 C C . TYR A 1 187 ? -6.582 -5.100 5.594 1.00 86.19 187 TYR A C 1
ATOM 1534 O O . TYR A 1 187 ? -6.280 -4.167 6.337 1.00 86.19 187 TYR A O 1
ATOM 1542 N N . TYR A 1 188 ? -6.770 -6.340 6.031 1.00 86.31 188 TYR A N 1
ATOM 1543 C CA . TYR A 1 188 ? -6.386 -6.779 7.365 1.00 86.31 188 TYR A CA 1
ATOM 1544 C C . TYR A 1 188 ? -4.890 -7.111 7.395 1.00 86.31 188 TYR A C 1
ATOM 1546 O O . TYR A 1 188 ? -4.406 -7.886 6.562 1.00 86.31 188 TYR A O 1
ATOM 1554 N N . VAL A 1 189 ? -4.158 -6.548 8.360 1.00 91.94 189 VAL A N 1
ATOM 1555 C CA . VAL A 1 189 ? -2.714 -6.769 8.525 1.00 91.94 189 VAL A CA 1
ATOM 1556 C C . VAL A 1 189 ? -2.459 -7.965 9.428 1.00 91.94 189 VAL A C 1
ATOM 1558 O O . VAL A 1 189 ? -2.318 -7.845 10.645 1.00 91.94 189 VAL A O 1
ATOM 1561 N N . GLY A 1 190 ? -2.333 -9.132 8.812 1.00 90.75 190 GLY A N 1
ATOM 1562 C CA . GLY A 1 190 ? -1.804 -10.313 9.473 1.00 90.75 190 GLY A CA 1
ATOM 1563 C C . GLY A 1 190 ? -0.277 -10.299 9.566 1.00 90.75 190 GLY A C 1
ATOM 1564 O O . GLY A 1 190 ? 0.420 -9.409 9.068 1.00 90.75 190 GLY A O 1
ATOM 1565 N N . SER A 1 191 ? 0.267 -11.355 10.168 1.00 90.50 191 SER A N 1
ATOM 1566 C CA . SER A 1 191 ? 1.709 -11.594 10.200 1.00 90.50 191 SER A CA 1
ATOM 1567 C C . SER A 1 191 ? 2.045 -13.044 9.876 1.00 90.50 191 SER A C 1
ATOM 1569 O O . SER A 1 191 ? 1.436 -13.958 10.429 1.00 90.50 191 SER A O 1
ATOM 1571 N N . GLY A 1 192 ? 3.047 -13.246 9.026 1.00 86.12 192 GLY A N 1
ATOM 1572 C CA . GLY A 1 192 ? 3.705 -14.529 8.800 1.00 86.12 192 GLY A CA 1
ATOM 1573 C C . GLY A 1 192 ? 5.083 -14.564 9.454 1.00 86.12 192 GLY A C 1
ATOM 1574 O O . GLY A 1 192 ? 5.633 -13.525 9.820 1.00 86.12 192 GLY A O 1
ATOM 1575 N N . LYS A 1 193 ? 5.661 -15.759 9.575 1.00 84.31 193 LYS A N 1
ATOM 1576 C CA . LYS A 1 193 ? 7.051 -15.953 10.006 1.00 84.31 193 LYS A CA 1
ATOM 1577 C C . LYS A 1 193 ? 7.828 -16.687 8.929 1.00 84.31 193 LYS A C 1
ATOM 1579 O O . LYS A 1 193 ? 7.338 -17.677 8.388 1.00 84.31 193 LYS A O 1
ATOM 1584 N N . LEU A 1 194 ? 9.040 -16.224 8.646 1.00 75.81 194 LEU A N 1
ATOM 1585 C CA . LEU A 1 194 ? 10.014 -17.023 7.907 1.00 75.81 194 LEU A CA 1
ATOM 1586 C C . LEU A 1 194 ? 10.661 -18.051 8.841 1.00 75.81 194 LEU A C 1
ATOM 1588 O O . LEU A 1 194 ? 10.590 -17.938 10.065 1.00 75.81 194 LEU A O 1
ATOM 1592 N N . SER A 1 195 ? 11.336 -19.042 8.262 1.00 66.81 195 SER A N 1
ATOM 1593 C CA . SER A 1 195 ? 12.066 -20.088 8.992 1.00 66.81 195 SER A CA 1
ATOM 1594 C C . SER A 1 195 ? 13.109 -19.545 9.985 1.00 66.81 195 SER A C 1
ATOM 1596 O O . SER A 1 195 ? 13.443 -20.237 10.940 1.00 66.81 195 SER A O 1
ATOM 1598 N N . GLY A 1 196 ? 13.570 -18.299 9.815 1.00 68.56 196 GLY A N 1
ATOM 1599 C CA . GLY A 1 196 ? 14.451 -17.587 10.754 1.00 68.56 196 GLY A CA 1
ATOM 1600 C C . GLY A 1 196 ? 13.745 -16.861 11.910 1.00 68.56 196 GLY A C 1
ATOM 1601 O O . GLY A 1 196 ? 14.405 -16.183 12.688 1.00 68.56 196 GLY A O 1
ATOM 1602 N N . GLY A 1 197 ? 12.417 -16.959 12.028 1.00 76.56 197 GLY A N 1
ATOM 1603 C CA . GLY A 1 197 ? 11.628 -16.331 13.096 1.00 76.56 197 GLY A CA 1
ATOM 1604 C C . GLY A 1 197 ? 11.263 -14.861 12.864 1.00 76.56 197 GLY A C 1
ATOM 1605 O O . GLY A 1 197 ? 10.422 -14.331 13.593 1.00 76.56 197 GLY A O 1
ATOM 1606 N N . GLU A 1 198 ? 11.829 -14.221 11.839 1.00 84.06 198 GLU A N 1
ATOM 1607 C CA . GLU A 1 198 ? 11.478 -12.855 11.448 1.00 84.06 198 GLU A CA 1
ATOM 1608 C C . GLU A 1 198 ? 10.028 -12.762 10.960 1.00 84.06 198 GLU A C 1
ATOM 1610 O O . GLU A 1 198 ? 9.550 -13.599 10.184 1.00 84.06 198 GLU A O 1
ATOM 1615 N N . LEU A 1 199 ? 9.334 -11.726 11.433 1.00 87.75 199 LEU A N 1
ATOM 1616 C CA . LEU A 1 199 ? 7.944 -11.454 11.089 1.00 87.75 199 LEU A CA 1
ATOM 1617 C C . LEU A 1 199 ? 7.856 -10.697 9.768 1.00 87.75 199 LEU A C 1
ATOM 1619 O O . LEU A 1 199 ? 8.580 -9.732 9.548 1.00 87.75 199 LEU A O 1
ATOM 1623 N N . MET A 1 200 ? 6.912 -11.078 8.920 1.00 90.06 200 MET A N 1
ATOM 1624 C CA . MET A 1 200 ? 6.564 -10.340 7.708 1.00 90.06 200 MET A CA 1
ATOM 1625 C C . MET A 1 200 ? 5.070 -10.014 7.709 1.00 90.06 200 MET A C 1
ATOM 1627 O O . MET A 1 200 ? 4.277 -10.836 8.180 1.00 90.06 200 MET A O 1
ATOM 1631 N N . PRO A 1 201 ? 4.668 -8.839 7.208 1.00 93.19 201 PRO A N 1
ATOM 1632 C CA . PRO A 1 201 ? 3.262 -8.500 7.078 1.00 93.19 201 PRO A CA 1
ATOM 1633 C C . PRO A 1 201 ? 2.614 -9.361 5.996 1.00 93.19 201 PRO A C 1
ATOM 1635 O O . PRO A 1 201 ? 3.229 -9.674 4.976 1.00 93.19 201 PRO A O 1
ATOM 1638 N N . ILE A 1 202 ? 1.354 -9.716 6.225 1.00 92.06 202 ILE A N 1
ATOM 1639 C CA . ILE A 1 202 ? 0.477 -10.326 5.226 1.00 92.06 202 ILE A CA 1
ATOM 1640 C C . ILE A 1 202 ? -0.757 -9.441 5.147 1.00 92.06 202 ILE A C 1
ATOM 1642 O O . ILE A 1 202 ? -1.418 -9.230 6.160 1.00 92.06 202 ILE A O 1
ATOM 1646 N N . LEU A 1 203 ? -1.058 -8.914 3.963 1.00 92.50 203 LEU A N 1
ATOM 1647 C CA . LEU A 1 203 ? -2.248 -8.097 3.746 1.00 92.50 203 LEU A CA 1
ATOM 1648 C C . LEU A 1 203 ? -3.339 -8.954 3.120 1.00 92.50 203 LEU A C 1
ATOM 1650 O O . LEU A 1 203 ? -3.225 -9.366 1.967 1.00 92.50 203 LEU A O 1
ATOM 1654 N N . ASN A 1 204 ? -4.396 -9.208 3.886 1.00 83.00 204 ASN A N 1
ATOM 1655 C CA . ASN A 1 204 ? -5.567 -9.936 3.412 1.00 83.00 204 ASN A CA 1
ATOM 1656 C C . ASN A 1 204 ? -6.629 -8.926 3.002 1.00 83.00 204 ASN A C 1
ATOM 1658 O O . ASN A 1 204 ? -7.038 -8.107 3.824 1.00 83.00 204 ASN A O 1
ATOM 1662 N N . LYS A 1 205 ? -7.038 -8.960 1.733 1.00 84.19 205 LYS A N 1
ATOM 1663 C CA . LYS A 1 205 ? -8.086 -8.069 1.234 1.00 84.19 205 LYS A CA 1
ATOM 1664 C C . LYS A 1 205 ? -9.410 -8.387 1.934 1.00 84.19 205 LYS A C 1
ATOM 1666 O O . LYS A 1 205 ? -9.725 -9.565 2.095 1.00 84.19 205 LYS A O 1
ATOM 1671 N N . VAL A 1 206 ? -10.127 -7.336 2.331 1.00 70.38 206 VAL A N 1
ATOM 1672 C CA . VAL A 1 206 ? -11.496 -7.394 2.867 1.00 70.38 206 VAL A CA 1
ATOM 1673 C C . VAL A 1 206 ? -12.495 -7.223 1.731 1.00 70.38 206 VAL A C 1
ATOM 1675 O O . VAL A 1 206 ? -12.234 -6.365 0.852 1.00 70.38 206 VAL A O 1
#

Secondary structure (DSSP, 8-state):
-HHHHHHHHHHHHHHHHTT-TTSHHHHHHHHHHH---HHHHHHHHHHHHTS-S--EETTTTEEEE--TT---EE-SS-GGGGT--TT---EEEEES-SEE-HHHHTTSEEEEE-SS-SEEEEEE-GGGTTSEEEEEEEEEEPPPPTTS-SEEEEEEEETT-S-EEEEEEEE-TTPPPEEEEEEEEEEEEEEEE-TTS-EEEEEEE-

Radius of gyration: 20.37 Å; chains: 1; bounding box: 59×45×41 Å